Protein AF-A0A7V5RKX8-F1 (afdb_monomer)

Secondary structure (DSSP, 8-state):
---------SSSSSSSSSSSSS---------S-TT-SEEEEETTS-EEEEEEEEE-SSEEEEEESSHHHHHHH-SEEEGGGEEEEEEEETTEEEEE-HHHHHIIIIIHHHHHHTT---PPPP----------------PPP----------------------PPPP--PPP-HHHHHHHHHHTT-HHHHHHHHHHHHHTT-PPPHHHHHHHHHHHH-HHHHHHHHHHHHHHHHHHHHHHHHHHH-HHHHHHHH-----TTS-HHHHHHHHHHHTTTTSSHHHHHHHHHHH-HHHHHHHHHHHHTHHHHIIIIIIHHHHT-

Sequence (321 aa):
MKRLRPSYSVLWLFTILLAGLILTGCAAPLQQLSSAPHVLVLTDGTRIPCEITDYSQDELFFQAYQAAQGYRYGERIIITKIERIGVRDQGRFRYFPVQEFIDLYFERSEEAEGKLVELPLPTYDQQQTRQPATAATPKPNQSGAKSSGESSIGFKMNLLTPLTPPEQEQPVDFASLADLIVNSGAAGLVLYRVEQNQKAGIEPDSSQQQLITALRQSSLWQERKTGLRAAHRFALESFRTLYNDTPQRLRRAFGFRAPAEMDPFISFLIFLKNNGSLLKARQIEKAQELFGEQATRAMQDILANFDDWYYIVVLQAQKTR

Structure (mmCIF, N/CA/C/O backbone):
data_AF-A0A7V5RKX8-F1
#
_entry.id   AF-A0A7V5RKX8-F1
#
loop_
_atom_site.group_PDB
_atom_site.id
_atom_site.type_symbol
_atom_site.label_atom_id
_atom_site.label_alt_id
_atom_site.label_comp_id
_atom_site.label_asym_id
_atom_site.label_entity_id
_atom_site.label_seq_id
_atom_site.pdbx_PDB_ins_code
_atom_site.Cartn_x
_atom_site.Cartn_y
_atom_site.Cartn_z
_atom_site.occupancy
_atom_site.B_iso_or_equiv
_atom_site.auth_seq_id
_atom_site.auth_comp_id
_atom_site.auth_asym_id
_atom_site.auth_atom_id
_atom_site.pdbx_PDB_model_num
ATOM 1 N N . MET A 1 1 ? -43.479 -22.395 -76.506 1.00 36.38 1 MET A N 1
ATOM 2 C CA . MET A 1 1 ? -42.148 -22.412 -75.845 1.00 36.38 1 MET A CA 1
ATOM 3 C C . MET A 1 1 ? -41.814 -20.982 -75.444 1.00 36.38 1 MET A C 1
ATOM 5 O O . MET A 1 1 ? -42.061 -20.117 -76.259 1.00 36.38 1 MET A O 1
ATOM 9 N N . LYS A 1 2 ? -41.311 -20.604 -74.271 1.00 40.31 2 LYS A N 1
ATOM 10 C CA . LYS A 1 2 ? -41.067 -21.226 -72.962 1.00 40.31 2 LYS A CA 1
ATOM 11 C C . LYS A 1 2 ? -41.214 -20.059 -71.968 1.00 40.31 2 LYS A C 1
ATOM 13 O O . LYS A 1 2 ? -40.648 -18.996 -72.194 1.00 40.31 2 LYS A O 1
ATOM 18 N N . ARG A 1 3 ? -42.003 -20.252 -70.908 1.00 49.81 3 ARG A N 1
ATOM 19 C CA . ARG A 1 3 ? -42.131 -19.309 -69.786 1.00 49.81 3 ARG A CA 1
ATOM 20 C C . ARG A 1 3 ? -40.822 -19.317 -68.993 1.00 49.81 3 ARG A C 1
ATOM 22 O O . ARG A 1 3 ? -40.362 -20.402 -68.644 1.00 49.81 3 ARG A O 1
ATOM 29 N N . LEU A 1 4 ? -40.277 -18.150 -68.660 1.00 46.03 4 LEU A N 1
ATOM 30 C CA . LEU A 1 4 ? -39.241 -18.015 -67.634 1.00 46.03 4 LEU A CA 1
ATOM 31 C C . LEU A 1 4 ? -39.768 -17.111 -66.517 1.00 46.03 4 LEU A C 1
ATOM 33 O O . LEU A 1 4 ? -40.289 -16.026 -66.754 1.00 46.03 4 LEU A O 1
ATOM 37 N N . ARG A 1 5 ? -39.730 -17.686 -65.315 1.00 44.38 5 ARG A N 1
ATOM 38 C CA . ARG A 1 5 ? -40.224 -17.179 -64.032 1.00 44.38 5 ARG A CA 1
ATOM 39 C C . ARG A 1 5 ? -39.247 -16.149 -63.440 1.00 44.38 5 ARG A C 1
ATOM 41 O O . ARG A 1 5 ? -38.073 -16.178 -63.803 1.00 44.38 5 ARG A O 1
ATOM 48 N N . PRO A 1 6 ? -39.697 -15.297 -62.501 1.00 42.75 6 PRO A N 1
ATOM 49 C CA . PRO A 1 6 ? -38.828 -14.359 -61.802 1.00 42.75 6 PRO A CA 1
ATOM 50 C C . PRO A 1 6 ? -37.961 -15.098 -60.773 1.00 42.75 6 PRO A C 1
ATOM 52 O O . PRO A 1 6 ? -38.468 -15.850 -59.937 1.00 42.75 6 PRO A O 1
ATOM 55 N N . SER A 1 7 ? -36.649 -14.888 -60.840 1.00 42.44 7 SER A N 1
ATOM 56 C CA . SER A 1 7 ? -35.690 -15.435 -59.881 1.00 42.44 7 SER A CA 1
ATOM 57 C C . SER A 1 7 ? -35.605 -14.527 -58.658 1.00 42.44 7 SER A C 1
ATOM 59 O O . SER A 1 7 ? -35.014 -13.449 -58.686 1.00 42.44 7 SER A O 1
ATOM 61 N N . TYR A 1 8 ? -36.211 -14.990 -57.570 1.00 49.38 8 TYR A N 1
ATOM 62 C CA . TYR A 1 8 ? -36.015 -14.503 -56.211 1.00 49.38 8 TYR A CA 1
ATOM 63 C C . TYR A 1 8 ? -34.568 -14.777 -55.777 1.00 49.38 8 TYR A C 1
ATOM 65 O O . TYR A 1 8 ? -34.246 -15.886 -55.357 1.00 49.38 8 TYR A O 1
ATOM 73 N N . SER A 1 9 ? -33.661 -13.807 -55.908 1.00 49.50 9 SER A N 1
ATOM 74 C CA . SER A 1 9 ? -32.270 -13.973 -55.435 1.00 49.50 9 SER A CA 1
ATOM 75 C C . SER A 1 9 ? -31.607 -12.682 -54.945 1.00 49.50 9 SER A C 1
ATOM 77 O O . SER A 1 9 ? -30.387 -12.590 -54.928 1.00 49.50 9 SER A O 1
ATOM 79 N N . VAL A 1 10 ? -32.388 -11.685 -54.512 1.00 46.19 10 VAL A N 1
ATOM 80 C CA . VAL A 1 10 ? -31.839 -10.436 -53.931 1.00 46.19 10 VAL A CA 1
ATOM 81 C C . VAL A 1 10 ? -32.267 -10.224 -52.469 1.00 46.19 10 VAL A C 1
ATOM 83 O O . VAL A 1 10 ? -31.727 -9.369 -51.781 1.00 46.19 10 VAL A O 1
ATOM 86 N N . LEU A 1 11 ? -33.152 -11.070 -51.924 1.00 42.69 11 LEU A N 1
ATOM 87 C CA . LEU A 1 11 ? -33.669 -10.925 -50.554 1.00 42.69 11 LEU A CA 1
ATOM 88 C C . LEU A 1 11 ? -32.971 -11.797 -49.487 1.00 42.69 11 LEU A C 1
ATOM 90 O O . LEU A 1 11 ? -33.472 -11.903 -48.375 1.00 42.69 11 LEU A O 1
ATOM 94 N N . TRP A 1 12 ? -31.829 -12.418 -49.807 1.00 38.03 12 TRP A N 1
ATOM 95 C CA . TRP A 1 12 ? -31.047 -13.244 -48.864 1.00 38.03 12 TRP A CA 1
ATOM 96 C C . TRP A 1 12 ? -29.708 -12.622 -48.435 1.00 38.03 12 TRP A C 1
ATOM 98 O O . TRP A 1 12 ? -29.058 -13.130 -47.527 1.00 38.03 12 TRP A O 1
ATOM 108 N N . LEU A 1 13 ? -29.305 -11.499 -49.037 1.00 37.22 13 LEU A N 1
ATOM 109 C CA . LEU A 1 13 ? -28.047 -10.815 -48.703 1.00 37.22 13 LEU A CA 1
ATOM 110 C C . LEU A 1 13 ? -28.194 -9.726 -47.628 1.00 37.22 13 LEU A C 1
ATOM 112 O O . LEU A 1 13 ? -27.189 -9.248 -47.114 1.00 37.22 13 LEU A O 1
ATOM 116 N N . PHE A 1 14 ? -29.421 -9.383 -47.221 1.00 38.84 14 PHE A N 1
ATOM 117 C CA . PHE A 1 14 ? -29.671 -8.402 -46.155 1.00 38.84 14 PHE A CA 1
ATOM 118 C C . PHE A 1 14 ? -29.867 -9.016 -44.758 1.00 38.84 14 PHE A C 1
ATOM 120 O O . PHE A 1 14 ? -29.828 -8.296 -43.765 1.00 38.84 14 PHE A O 1
ATOM 127 N N . THR A 1 15 ? -29.997 -10.340 -44.648 1.00 40.44 15 THR A N 1
ATOM 128 C CA . THR A 1 15 ? -30.177 -11.043 -43.362 1.00 40.44 15 THR A CA 1
ATOM 129 C C . THR A 1 15 ? -28.862 -11.477 -42.706 1.00 40.44 15 THR A C 1
ATOM 131 O O . THR A 1 15 ? -28.861 -11.856 -41.540 1.00 40.44 15 THR A O 1
ATOM 134 N N . ILE A 1 16 ? -27.728 -11.383 -43.410 1.00 42.94 16 ILE A N 1
ATOM 135 C CA . ILE A 1 16 ? -26.405 -11.773 -42.881 1.00 42.94 16 ILE A CA 1
ATOM 136 C C . ILE A 1 16 ? -25.640 -10.570 -42.289 1.00 42.94 16 ILE A C 1
ATOM 138 O O . ILE A 1 16 ? -24.692 -10.748 -41.532 1.00 42.94 16 ILE A O 1
ATOM 142 N N . LEU A 1 17 ? -26.105 -9.336 -42.518 1.00 36.03 17 LEU A N 1
ATOM 143 C CA . LEU A 1 17 ? -25.475 -8.115 -41.990 1.00 36.03 17 LEU A CA 1
ATOM 144 C C . LEU A 1 17 ? -26.084 -7.601 -40.669 1.00 36.03 17 LEU A C 1
ATOM 146 O O . LEU A 1 17 ? -25.595 -6.620 -40.120 1.00 36.03 17 LEU A O 1
ATOM 150 N N . LEU A 1 18 ? -27.091 -8.292 -40.114 1.00 38.09 18 LEU A N 1
ATOM 151 C CA . LEU A 1 18 ? -27.720 -7.955 -38.823 1.00 38.09 18 LEU A CA 1
ATOM 152 C C . LEU A 1 18 ? -27.546 -9.034 -37.730 1.00 38.09 18 LEU A C 1
ATOM 154 O O . LEU A 1 18 ? -28.106 -8.906 -36.647 1.00 38.09 18 LEU A O 1
ATOM 158 N N . ALA A 1 19 ? -26.748 -10.077 -37.991 1.00 36.75 19 ALA A N 1
ATOM 159 C CA . ALA A 1 19 ? -26.407 -11.137 -37.028 1.00 36.75 19 ALA A CA 1
ATOM 160 C C . ALA A 1 19 ? -24.914 -11.139 -36.626 1.00 36.75 19 ALA A C 1
ATOM 162 O O . ALA A 1 19 ? -24.432 -12.085 -36.012 1.00 36.75 19 ALA A O 1
ATOM 163 N N . GLY A 1 20 ? -24.178 -10.075 -36.965 1.00 34.03 20 GLY A N 1
ATOM 164 C CA . GLY A 1 20 ? -22.771 -9.870 -36.592 1.00 34.03 20 GLY A CA 1
ATOM 165 C C . GLY A 1 20 ? -22.566 -8.832 -35.485 1.00 34.03 20 GLY A C 1
ATOM 166 O O . GLY A 1 20 ? -21.467 -8.305 -35.349 1.00 34.03 20 GLY A O 1
ATOM 167 N N . LEU A 1 21 ? -23.625 -8.490 -34.740 1.00 40.34 21 LEU A N 1
ATOM 168 C CA . LEU A 1 21 ? -23.632 -7.372 -33.790 1.00 40.34 21 LEU A CA 1
ATOM 169 C C . LEU A 1 21 ? -24.328 -7.712 -32.462 1.00 40.34 21 LEU A C 1
ATOM 171 O O . LEU A 1 21 ? -25.022 -6.880 -31.908 1.00 40.34 21 LEU A O 1
ATOM 175 N N . ILE A 1 22 ? -24.147 -8.928 -31.940 1.00 41.44 22 ILE A N 1
ATOM 176 C CA . ILE A 1 22 ? -24.264 -9.247 -30.505 1.00 41.44 22 ILE A CA 1
ATOM 177 C C . ILE A 1 22 ? -23.277 -10.393 -30.249 1.00 41.44 22 ILE A C 1
ATOM 179 O O . ILE A 1 22 ? -23.563 -11.511 -30.655 1.00 41.44 22 ILE A O 1
ATOM 183 N N . LEU A 1 23 ? -22.117 -10.095 -29.643 1.00 37.47 23 LEU A N 1
ATOM 184 C CA . LEU A 1 23 ? -21.211 -10.991 -28.879 1.00 37.47 23 LEU A CA 1
ATOM 185 C C . LEU A 1 23 ? -19.759 -10.464 -28.816 1.00 37.47 23 LEU A C 1
ATOM 187 O O . LEU A 1 23 ? -18.815 -11.230 -28.666 1.00 37.47 23 LEU A O 1
ATOM 191 N N . THR A 1 24 ? -19.535 -9.148 -28.806 1.00 40.75 24 THR A N 1
ATOM 192 C CA . THR A 1 24 ? -18.385 -8.598 -28.066 1.00 40.75 24 THR A CA 1
ATOM 193 C C . THR A 1 24 ? -18.780 -8.494 -26.598 1.00 40.75 24 THR A C 1
ATOM 195 O O . THR A 1 24 ? -18.976 -7.411 -26.052 1.00 40.75 24 THR A O 1
ATOM 198 N N . GLY A 1 25 ? -18.969 -9.656 -25.971 1.00 36.16 25 GLY A N 1
ATOM 199 C CA . GLY A 1 25 ? -18.921 -9.750 -24.524 1.00 36.16 25 GLY A CA 1
ATOM 200 C C . GLY A 1 25 ? -17.505 -9.390 -24.104 1.00 36.16 25 GLY A C 1
ATOM 201 O O . GLY A 1 25 ? -16.547 -10.005 -24.573 1.00 36.16 25 GLY A O 1
ATOM 202 N N . CYS A 1 26 ? -17.382 -8.368 -23.264 1.00 36.34 26 CYS A N 1
ATOM 203 C CA . CYS A 1 26 ? -16.162 -8.023 -22.556 1.00 36.34 26 CYS A CA 1
ATOM 204 C C . CYS A 1 26 ? -15.671 -9.246 -21.771 1.00 36.34 26 CYS A C 1
ATOM 206 O O . CYS A 1 26 ? -16.007 -9.437 -20.605 1.00 36.34 26 CYS A O 1
ATOM 208 N N . ALA A 1 27 ? -14.871 -10.094 -22.411 1.00 35.75 27 ALA A N 1
ATOM 209 C CA . ALA A 1 27 ? -14.021 -11.033 -21.713 1.00 35.75 27 ALA A CA 1
ATOM 210 C C . ALA A 1 27 ? -12.880 -10.208 -21.116 1.00 35.75 27 ALA A C 1
ATOM 212 O O . ALA A 1 27 ? -11.844 -9.992 -21.746 1.00 35.75 27 ALA A O 1
ATOM 213 N N . ALA A 1 28 ? -13.097 -9.705 -19.899 1.00 40.62 28 ALA A N 1
ATOM 214 C CA . ALA A 1 28 ? -11.998 -9.302 -19.037 1.00 40.62 28 ALA A CA 1
ATOM 215 C C . ALA A 1 28 ? -10.967 -10.450 -19.014 1.00 40.62 28 ALA A C 1
ATOM 217 O O . ALA A 1 28 ? -11.362 -11.623 -19.000 1.00 40.62 28 ALA A O 1
ATOM 218 N N . PRO A 1 29 ? -9.656 -10.162 -19.054 1.00 38.91 29 PRO A N 1
ATOM 219 C CA . PRO A 1 29 ? -8.642 -11.203 -19.111 1.00 38.91 29 PRO A CA 1
ATOM 220 C C . PRO A 1 29 ? -8.718 -12.065 -17.844 1.00 38.91 29 PRO A C 1
ATOM 222 O O . PRO A 1 29 ? -8.256 -11.688 -16.772 1.00 38.91 29 PRO A O 1
ATOM 225 N N . LEU A 1 30 ? -9.284 -13.262 -17.998 1.00 42.41 30 LEU A N 1
ATOM 226 C CA . LEU A 1 30 ? -9.479 -14.322 -16.999 1.00 42.41 30 LEU A CA 1
ATOM 227 C C . LEU A 1 30 ? -8.153 -14.987 -16.563 1.00 42.41 30 LEU A C 1
ATOM 229 O O . LEU A 1 30 ? -8.110 -16.172 -16.243 1.00 42.41 30 LEU A O 1
ATOM 233 N N . GLN A 1 31 ? -7.037 -14.255 -16.581 1.00 41.91 31 GLN A N 1
ATOM 234 C CA . GLN A 1 31 ? -5.691 -14.836 -16.564 1.00 41.91 31 GLN A CA 1
ATOM 235 C C . GLN A 1 31 ? -4.988 -14.870 -15.202 1.00 41.91 31 GLN A C 1
ATOM 237 O O . GLN A 1 31 ? -3.810 -15.208 -15.146 1.00 41.91 31 GLN A O 1
ATOM 242 N N . GLN A 1 32 ? -5.687 -14.624 -14.090 1.00 41.78 32 GLN A N 1
ATOM 243 C CA . GLN A 1 32 ? -5.074 -14.796 -12.763 1.00 41.78 32 GLN A CA 1
ATOM 244 C C . GLN A 1 32 ? -6.023 -15.283 -11.659 1.00 41.78 32 GLN A C 1
ATOM 246 O O . GLN A 1 32 ? -5.741 -15.130 -10.479 1.00 41.78 32 GLN A O 1
ATOM 251 N N . LEU A 1 33 ? -7.128 -15.932 -12.037 1.00 41.69 33 LEU A N 1
ATOM 252 C CA . LEU A 1 33 ? -7.935 -16.765 -11.129 1.00 41.69 33 LEU A CA 1
ATOM 253 C C . LEU A 1 33 ? -7.353 -18.187 -10.971 1.00 41.69 33 LEU A C 1
ATOM 255 O O . LEU A 1 33 ? -7.869 -19.001 -10.216 1.00 41.69 33 LEU A O 1
ATOM 259 N N . SER A 1 34 ? -6.282 -18.504 -11.707 1.00 44.91 34 SER A N 1
ATOM 260 C CA . SER A 1 34 ? -5.817 -19.872 -11.968 1.00 44.91 34 SER A CA 1
ATOM 261 C C . SER A 1 34 ? -5.172 -20.598 -10.777 1.00 44.91 34 SER A C 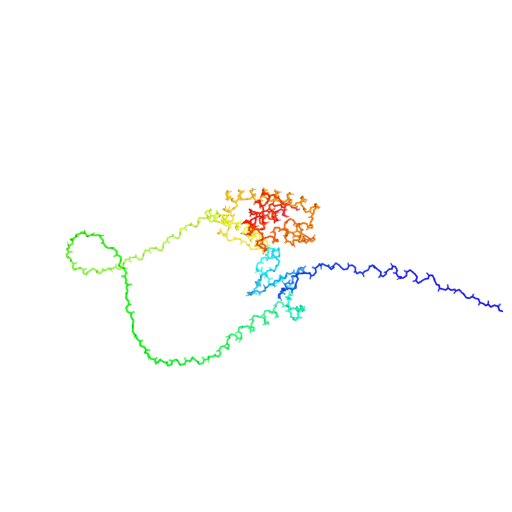1
ATOM 263 O O . SER A 1 34 ? -4.776 -21.753 -10.940 1.00 44.91 34 SER A O 1
ATOM 265 N N . SER A 1 35 ? -5.061 -19.987 -9.599 1.00 57.28 35 SER A N 1
ATOM 266 C CA . SER A 1 35 ? -4.503 -20.641 -8.404 1.00 57.28 35 SER A CA 1
ATOM 267 C C . SER A 1 35 ? -5.281 -20.385 -7.116 1.00 57.28 35 SER A C 1
ATOM 269 O O . SER A 1 35 ? -4.982 -21.043 -6.130 1.00 57.28 35 SER A O 1
ATOM 271 N N . ALA A 1 36 ? -6.264 -19.479 -7.107 1.00 59.84 36 ALA A N 1
ATOM 272 C CA . ALA A 1 36 ? -7.001 -19.180 -5.884 1.00 59.84 36 ALA A CA 1
ATOM 273 C C . ALA A 1 36 ? -7.937 -20.359 -5.533 1.00 59.84 36 ALA A C 1
ATOM 275 O O . ALA A 1 36 ? -8.718 -20.774 -6.401 1.00 59.84 36 ALA A O 1
ATOM 276 N N . PRO A 1 37 ? -7.866 -20.913 -4.307 1.00 83.56 37 PRO A N 1
ATOM 277 C CA . PRO A 1 37 ? -8.766 -21.971 -3.857 1.00 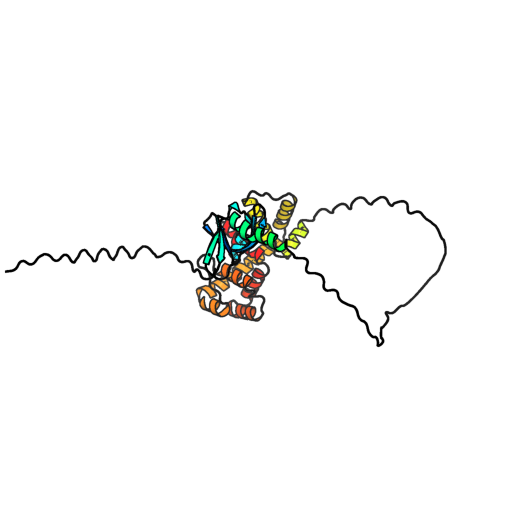83.56 37 PRO A CA 1
ATOM 278 C C . PRO A 1 37 ? -10.201 -21.453 -3.690 1.00 83.56 37 PRO A C 1
ATOM 280 O O . PRO A 1 37 ? -11.146 -22.202 -3.945 1.00 83.56 37 PRO A O 1
ATOM 283 N N . HIS A 1 38 ? -10.365 -20.162 -3.365 1.00 93.81 38 HIS A N 1
ATOM 284 C CA . HIS A 1 38 ? -11.660 -19.535 -3.114 1.00 93.81 38 HIS A CA 1
ATOM 285 C C . HIS A 1 38 ? -11.862 -18.237 -3.917 1.00 93.81 38 HIS A C 1
ATOM 287 O O . HIS A 1 38 ? -10.918 -17.555 -4.329 1.00 93.81 38 HIS A O 1
ATOM 293 N N . VAL A 1 39 ? -13.126 -17.885 -4.150 1.00 95.56 39 VAL A N 1
ATOM 294 C CA . VAL A 1 39 ? -13.564 -16.599 -4.704 1.00 95.56 39 VAL A CA 1
ATOM 295 C C . VAL A 1 39 ? -14.789 -16.131 -3.930 1.00 95.56 39 VAL A C 1
ATOM 297 O O . VAL A 1 39 ? -15.841 -16.763 -4.010 1.00 95.56 39 VAL A O 1
ATOM 300 N N . LEU A 1 40 ? -14.693 -14.995 -3.245 1.00 96.00 40 LEU A N 1
ATOM 301 C CA . LEU A 1 40 ? -15.867 -14.332 -2.676 1.00 96.00 40 LEU A CA 1
ATOM 302 C C . LEU A 1 40 ? -16.610 -13.588 -3.783 1.00 96.00 40 LEU A C 1
ATOM 304 O O . LEU A 1 40 ? -16.000 -12.819 -4.531 1.00 96.00 40 LEU A O 1
ATOM 308 N N . VAL A 1 41 ? -17.917 -13.810 -3.894 1.00 96.19 41 VAL A N 1
ATOM 309 C CA . VAL A 1 41 ? -18.807 -13.031 -4.760 1.00 96.19 41 VAL A CA 1
ATOM 310 C C . VAL A 1 41 ? -19.680 -12.170 -3.863 1.00 96.19 41 VAL A C 1
ATOM 312 O O . VAL A 1 41 ? -20.461 -12.692 -3.071 1.00 96.19 41 VAL A O 1
ATOM 315 N N . LEU A 1 42 ? -19.513 -10.856 -3.955 1.00 96.44 42 LEU A N 1
ATOM 316 C CA . LEU A 1 42 ? -20.236 -9.893 -3.133 1.00 96.44 42 LEU A CA 1
ATOM 317 C C . LEU A 1 42 ? -21.622 -9.597 -3.712 1.00 96.44 42 LEU A C 1
ATOM 319 O O . LEU A 1 42 ? -21.875 -9.833 -4.893 1.00 96.44 42 LEU A O 1
ATOM 323 N N . THR A 1 43 ? -22.507 -9.030 -2.894 1.00 93.19 43 THR A N 1
ATOM 324 C CA . THR A 1 43 ? -23.870 -8.639 -3.300 1.00 93.19 43 THR A CA 1
ATOM 325 C C . THR A 1 43 ? -23.905 -7.575 -4.399 1.00 93.19 43 THR A C 1
ATOM 327 O O . THR A 1 43 ? -24.879 -7.495 -5.141 1.00 93.19 43 THR A O 1
ATOM 330 N N . ASP A 1 44 ? -22.834 -6.792 -4.554 1.00 89.06 44 ASP A N 1
ATOM 331 C CA . ASP A 1 44 ? -22.659 -5.835 -5.654 1.00 89.06 44 ASP A CA 1
ATOM 332 C C . ASP A 1 44 ? -22.115 -6.477 -6.951 1.00 89.06 44 ASP A C 1
ATOM 334 O O . ASP A 1 44 ? -21.876 -5.785 -7.941 1.00 89.06 44 ASP A O 1
ATOM 338 N N . GLY A 1 45 ? -21.913 -7.799 -6.959 1.00 91.81 45 GLY A N 1
ATOM 339 C CA . GLY A 1 45 ? -21.358 -8.563 -8.076 1.00 91.81 45 GLY A CA 1
ATOM 340 C C . GLY A 1 45 ? -19.826 -8.593 -8.131 1.00 91.81 45 GLY A C 1
ATOM 341 O O . GLY A 1 45 ? -19.268 -9.293 -8.986 1.00 91.81 45 GLY A O 1
ATOM 342 N N . THR A 1 46 ? -19.126 -7.887 -7.234 1.00 91.56 46 THR A N 1
ATOM 343 C CA . THR A 1 46 ? -17.659 -7.909 -7.169 1.00 91.56 46 THR A CA 1
ATOM 344 C C . THR A 1 46 ? -17.155 -9.309 -6.844 1.00 91.56 46 THR A C 1
ATOM 346 O O . THR A 1 46 ? -17.701 -10.005 -5.991 1.00 91.56 46 THR A O 1
ATOM 349 N N . ARG A 1 47 ? -16.066 -9.720 -7.502 1.00 93.88 47 ARG A N 1
ATOM 350 C CA . ARG A 1 47 ? -15.411 -11.012 -7.274 1.00 93.88 47 ARG A CA 1
ATOM 351 C C . ARG A 1 47 ? -14.013 -10.818 -6.709 1.00 93.88 47 ARG A C 1
ATOM 353 O O . ARG A 1 47 ? -13.189 -10.147 -7.332 1.00 93.88 47 ARG A O 1
ATOM 360 N N . ILE A 1 48 ? -13.740 -11.440 -5.570 1.00 93.25 48 ILE A N 1
ATOM 361 C CA . ILE A 1 48 ? -12.461 -11.347 -4.865 1.00 93.25 48 ILE A CA 1
ATOM 362 C C . ILE A 1 48 ? -11.836 -12.743 -4.811 1.00 93.25 48 ILE A C 1
ATOM 364 O O . ILE A 1 48 ? -12.288 -13.572 -4.023 1.00 93.25 48 ILE A O 1
ATOM 368 N N . PRO A 1 49 ? -10.820 -13.046 -5.638 1.00 92.81 49 PRO A N 1
ATOM 369 C CA . PRO A 1 49 ? -10.037 -14.263 -5.491 1.00 92.81 49 PRO A CA 1
ATOM 370 C C . PRO A 1 49 ? -9.266 -14.210 -4.172 1.00 92.81 49 PRO A C 1
ATOM 372 O O . PRO A 1 49 ? -8.469 -13.293 -3.945 1.00 92.81 49 PRO A O 1
ATOM 375 N N . CYS A 1 50 ? -9.501 -15.182 -3.302 1.00 93.75 50 CYS A N 1
ATOM 376 C CA . CYS A 1 50 ? -8.985 -15.178 -1.940 1.00 93.75 50 CYS A CA 1
ATOM 377 C C . CYS A 1 50 ? -8.724 -16.590 -1.413 1.00 93.75 50 CYS A C 1
ATOM 379 O O . CYS A 1 50 ? -9.029 -17.602 -2.048 1.00 93.75 50 CYS A O 1
ATOM 381 N N . GLU A 1 51 ? -8.143 -16.641 -0.228 1.00 93.81 51 GLU A N 1
ATOM 382 C CA . GLU A 1 51 ? -8.113 -17.805 0.639 1.00 93.81 51 GLU A CA 1
ATOM 383 C C . GLU A 1 51 ? -8.922 -17.472 1.883 1.00 93.81 51 GLU A C 1
ATOM 385 O O . GLU A 1 51 ? -8.702 -16.425 2.482 1.00 93.81 51 GLU A O 1
ATOM 390 N N . ILE A 1 52 ? -9.912 -18.296 2.209 1.00 94.00 52 ILE A N 1
ATOM 391 C CA . ILE A 1 52 ? -10.740 -18.098 3.395 1.00 94.00 52 ILE A CA 1
ATOM 392 C C . ILE A 1 52 ? -10.033 -18.818 4.534 1.00 94.00 52 ILE A C 1
ATOM 394 O O . ILE A 1 52 ? -9.721 -19.999 4.393 1.00 94.00 52 ILE A O 1
ATOM 398 N N . THR A 1 53 ? -9.728 -18.092 5.603 1.00 91.31 53 THR A N 1
ATOM 399 C CA . THR A 1 53 ? -8.869 -18.580 6.688 1.00 91.31 53 THR A CA 1
ATOM 400 C C . THR A 1 53 ? -9.657 -18.946 7.932 1.00 91.31 53 THR A C 1
ATOM 402 O O . THR A 1 53 ? -9.256 -19.859 8.640 1.00 91.31 53 THR A O 1
ATOM 405 N N . ASP A 1 54 ? -10.744 -18.225 8.210 1.00 92.56 54 ASP A N 1
ATOM 406 C CA . ASP A 1 54 ? -11.537 -18.396 9.427 1.00 92.56 54 ASP A CA 1
ATOM 407 C C . ASP A 1 54 ? -12.938 -17.782 9.257 1.00 92.56 54 ASP A C 1
ATOM 409 O O . ASP A 1 54 ? -13.189 -17.038 8.297 1.00 92.56 54 ASP A O 1
ATOM 413 N N . TYR A 1 55 ? -13.840 -18.042 10.200 1.00 94.31 55 TYR A N 1
ATOM 414 C CA . TYR A 1 55 ? -15.147 -17.395 10.281 1.00 94.31 55 TYR A CA 1
ATOM 415 C C . TYR A 1 55 ? -15.561 -17.106 11.732 1.00 94.31 55 TYR A C 1
ATOM 417 O O . TYR A 1 55 ? -15.121 -17.734 12.686 1.00 94.31 55 TYR A O 1
ATOM 425 N N . SER A 1 56 ? -16.432 -16.117 11.889 1.00 91.12 56 SER A N 1
ATOM 426 C CA . SER A 1 56 ? -17.143 -15.791 13.125 1.00 91.12 56 SER A CA 1
ATOM 427 C C . SER A 1 56 ? -18.638 -15.667 12.811 1.00 91.12 56 SER A C 1
ATOM 429 O O . SER A 1 56 ? -19.037 -15.795 11.654 1.00 91.12 56 SER A O 1
ATOM 431 N N . GLN A 1 57 ? -19.476 -15.410 13.820 1.00 88.31 57 GLN A N 1
ATOM 432 C CA . GLN A 1 57 ? -20.940 -15.376 13.679 1.00 88.31 57 GLN A CA 1
ATOM 433 C C . GLN A 1 57 ? -21.418 -14.507 12.504 1.00 88.31 57 GLN A C 1
ATOM 435 O O . GLN A 1 57 ? -22.279 -14.941 11.745 1.00 88.31 57 GLN A O 1
ATOM 440 N N . ASP A 1 58 ? -20.817 -13.327 12.316 1.00 93.00 58 ASP A N 1
ATOM 441 C CA . ASP A 1 58 ? -21.250 -12.358 11.299 1.00 93.00 58 ASP A CA 1
ATOM 442 C C . ASP A 1 58 ? -20.161 -11.993 10.278 1.00 93.00 58 ASP A C 1
ATOM 444 O O . ASP A 1 58 ? -20.416 -11.248 9.326 1.00 93.00 58 ASP A O 1
ATOM 448 N N . GLU A 1 59 ? -18.937 -12.489 10.459 1.00 94.44 59 GLU A N 1
ATOM 449 C CA . GLU A 1 59 ? -17.768 -12.095 9.672 1.00 94.44 59 GLU A CA 1
ATOM 450 C C . GLU A 1 59 ? -17.034 -13.315 9.122 1.00 94.44 59 GLU A C 1
ATOM 452 O O . GLU A 1 59 ? -16.933 -14.354 9.767 1.00 94.44 59 GLU A O 1
ATOM 457 N N . LEU A 1 60 ? -16.470 -13.162 7.930 1.00 95.06 60 LEU A N 1
ATOM 458 C CA . LEU A 1 60 ? -15.623 -14.156 7.292 1.00 95.06 60 LEU A CA 1
ATOM 459 C C . LEU A 1 60 ? -14.235 -13.557 7.075 1.00 95.06 60 LEU A C 1
ATOM 461 O O . LEU A 1 60 ? -14.107 -12.461 6.517 1.00 95.06 60 LEU A O 1
ATOM 465 N N . PHE A 1 61 ? -13.205 -14.269 7.524 1.00 92.94 61 PHE A N 1
ATOM 466 C CA . PHE A 1 61 ? -11.811 -13.852 7.426 1.00 92.94 61 PHE A CA 1
ATOM 467 C C . PHE A 1 61 ? -11.183 -14.442 6.172 1.00 92.94 61 PHE A C 1
ATOM 469 O O . PHE A 1 61 ? -11.335 -15.628 5.869 1.00 92.94 61 PHE A O 1
ATOM 476 N N . PHE A 1 62 ? -10.492 -13.606 5.406 1.00 94.75 62 PHE A N 1
ATOM 477 C CA . PHE A 1 62 ? -9.902 -14.023 4.145 1.00 94.75 62 PHE A CA 1
ATOM 478 C C . PHE A 1 62 ? -8.641 -13.233 3.811 1.00 94.75 62 PHE A C 1
ATOM 480 O O . PHE A 1 62 ? -8.487 -12.064 4.159 1.00 94.75 62 PHE A O 1
ATOM 487 N N . GLN A 1 63 ? -7.772 -13.854 3.024 1.00 90.19 63 GLN A N 1
ATOM 488 C CA . GLN A 1 63 ? -6.609 -13.224 2.424 1.00 90.19 63 GLN A CA 1
ATOM 489 C C . GLN A 1 63 ? -6.815 -13.097 0.912 1.00 90.19 63 GLN A C 1
ATOM 491 O O . GLN A 1 63 ? -6.904 -14.091 0.191 1.00 90.19 63 GLN A O 1
ATOM 496 N N . ALA A 1 64 ? -6.911 -11.869 0.399 1.00 91.12 64 ALA A N 1
ATOM 497 C CA . ALA A 1 64 ? -7.044 -11.641 -1.039 1.00 91.12 64 ALA A CA 1
ATOM 498 C C . ALA A 1 64 ? -5.732 -11.950 -1.781 1.00 91.12 64 ALA A C 1
ATOM 500 O O . ALA A 1 64 ? -4.667 -11.463 -1.406 1.00 91.12 64 ALA A O 1
ATOM 501 N N . TYR A 1 65 ? -5.816 -12.660 -2.910 1.00 85.38 65 TYR A N 1
ATOM 502 C CA . TYR A 1 65 ? -4.652 -12.904 -3.778 1.00 85.38 65 TYR A CA 1
ATOM 503 C C . TYR A 1 65 ? -4.198 -11.630 -4.502 1.00 85.38 65 TYR A C 1
ATOM 505 O O . TYR A 1 65 ? -3.035 -11.488 -4.881 1.00 85.38 65 TYR A O 1
ATOM 513 N N . GLN A 1 66 ? -5.121 -10.691 -4.717 1.00 80.75 66 GLN A N 1
ATOM 514 C CA . GLN A 1 66 ? -4.818 -9.385 -5.284 1.00 80.75 66 GLN A CA 1
ATOM 515 C C . GLN A 1 66 ? -4.727 -8.353 -4.164 1.00 80.75 66 GLN A C 1
ATOM 517 O O . GLN A 1 66 ? -5.737 -8.010 -3.553 1.00 80.75 66 GLN A O 1
ATOM 522 N N . ALA A 1 67 ? -3.535 -7.789 -3.947 1.00 69.69 67 ALA A N 1
ATOM 523 C CA . ALA A 1 67 ? -3.331 -6.798 -2.890 1.00 69.69 67 ALA A CA 1
ATOM 524 C C . ALA A 1 67 ? -4.289 -5.607 -2.998 1.00 69.69 67 ALA A C 1
ATOM 526 O O . ALA A 1 67 ? -4.804 -5.164 -1.985 1.00 69.69 67 ALA A O 1
ATOM 527 N N . ALA A 1 68 ? -4.604 -5.123 -4.206 1.00 70.94 68 ALA A N 1
ATOM 528 C CA . ALA A 1 68 ? -5.573 -4.037 -4.374 1.00 70.94 68 ALA A CA 1
ATOM 529 C C . ALA A 1 68 ? -6.949 -4.364 -3.766 1.00 70.94 68 ALA A C 1
ATOM 531 O O . ALA A 1 68 ? -7.591 -3.493 -3.183 1.00 70.94 68 ALA A O 1
ATOM 532 N N . GLN A 1 69 ? -7.389 -5.619 -3.879 1.00 78.38 69 GLN A N 1
ATOM 533 C CA . GLN A 1 69 ? -8.632 -6.078 -3.268 1.00 78.38 69 GLN A CA 1
ATOM 534 C C . GLN A 1 69 ? -8.465 -6.285 -1.760 1.00 78.38 69 GLN A C 1
ATOM 536 O O . GLN A 1 69 ? -9.326 -5.838 -1.011 1.00 78.38 69 GLN A O 1
ATOM 541 N N . GLY A 1 70 ? -7.343 -6.851 -1.304 1.00 76.69 70 GLY A N 1
ATOM 542 C CA . GLY A 1 70 ? -7.032 -6.964 0.129 1.00 76.69 70 GLY A CA 1
ATOM 543 C C . GLY A 1 70 ? -6.987 -5.605 0.836 1.00 76.69 70 GLY A C 1
ATOM 544 O O . GLY A 1 70 ? -7.526 -5.451 1.922 1.00 76.69 70 GLY A O 1
ATOM 545 N N . TYR A 1 71 ? -6.455 -4.570 0.183 1.00 66.56 71 TYR A N 1
ATOM 546 C CA . TYR A 1 71 ? -6.487 -3.199 0.697 1.00 66.56 71 TYR A CA 1
ATOM 547 C C . TYR A 1 71 ? -7.891 -2.604 0.723 1.00 66.56 71 TYR A C 1
ATOM 549 O O . TYR A 1 71 ? -8.242 -1.913 1.674 1.00 66.56 71 TYR A O 1
ATOM 557 N N . ARG A 1 72 ? -8.686 -2.838 -0.325 1.00 77.00 72 ARG A N 1
ATOM 558 C CA . ARG A 1 72 ? -10.027 -2.256 -0.456 1.00 77.00 72 ARG A CA 1
ATOM 559 C C . ARG A 1 72 ? -11.048 -2.889 0.487 1.00 77.00 72 ARG A C 1
ATOM 561 O O . ARG A 1 72 ? -11.941 -2.186 0.951 1.00 77.00 72 ARG A O 1
ATOM 568 N N . TYR A 1 73 ? -10.953 -4.197 0.700 1.00 81.88 73 TYR A N 1
ATOM 569 C CA . TYR A 1 73 ? -11.938 -4.972 1.454 1.00 81.88 73 TYR A CA 1
ATOM 570 C C . TYR A 1 73 ? -11.417 -5.435 2.821 1.00 81.88 73 TYR A C 1
ATOM 572 O O . TYR A 1 73 ? -12.216 -5.859 3.647 1.00 81.88 73 TYR A O 1
ATOM 580 N N . GLY A 1 74 ? -10.117 -5.292 3.094 1.00 84.94 74 GLY A N 1
ATOM 581 C CA . GLY A 1 74 ? -9.486 -5.760 4.324 1.00 84.94 74 GLY A CA 1
ATOM 582 C C . GLY A 1 74 ? -9.260 -7.274 4.339 1.00 84.94 74 GLY A C 1
ATOM 583 O O . GLY A 1 74 ? -9.287 -7.934 3.302 1.00 84.94 74 GLY A O 1
ATOM 584 N N . GLU A 1 75 ? -9.034 -7.801 5.543 1.00 86.62 75 GLU A N 1
ATOM 585 C CA . GLU A 1 75 ? -8.838 -9.235 5.830 1.00 86.62 75 GLU A CA 1
ATOM 586 C C . GLU A 1 75 ? -10.112 -9.902 6.377 1.00 86.62 75 GLU A C 1
ATOM 588 O O . GLU A 1 75 ? -10.109 -11.072 6.747 1.00 86.62 75 GLU A O 1
ATOM 593 N N . ARG A 1 76 ? -11.210 -9.145 6.469 1.00 92.88 76 ARG A N 1
ATOM 594 C CA . ARG A 1 76 ? -12.498 -9.604 6.989 1.00 92.88 76 ARG A CA 1
ATOM 595 C C . ARG A 1 76 ? -13.647 -8.931 6.264 1.00 92.88 76 ARG A C 1
ATOM 597 O O . ARG A 1 76 ? -13.543 -7.767 5.875 1.00 92.88 76 ARG A O 1
ATOM 604 N N . ILE A 1 77 ? -14.750 -9.645 6.102 1.00 93.75 77 ILE A N 1
ATOM 605 C CA . ILE A 1 77 ? -15.953 -9.122 5.461 1.00 93.75 77 ILE A CA 1
ATOM 606 C C . ILE A 1 77 ? -17.207 -9.645 6.153 1.00 93.75 77 ILE A C 1
ATOM 608 O O . ILE A 1 77 ? -17.271 -10.798 6.561 1.00 93.75 77 ILE A O 1
ATOM 612 N N . ILE A 1 78 ? -18.214 -8.783 6.269 1.00 92.75 78 ILE A N 1
ATOM 613 C CA . ILE A 1 78 ? -19.504 -9.138 6.865 1.00 92.75 78 ILE A CA 1
ATOM 614 C C . ILE A 1 78 ? -20.225 -10.123 5.937 1.00 92.75 78 ILE A C 1
ATOM 616 O O . ILE A 1 78 ? -20.378 -9.837 4.745 1.00 92.75 78 ILE A O 1
ATOM 620 N N . ILE A 1 79 ? -20.713 -11.238 6.486 1.00 94.75 79 ILE A N 1
ATOM 621 C CA . ILE A 1 79 ? -21.361 -12.336 5.750 1.00 94.75 79 ILE A CA 1
ATOM 622 C C . ILE A 1 79 ? -22.533 -11.837 4.894 1.00 94.75 79 ILE A C 1
ATOM 624 O O . ILE A 1 79 ? -22.672 -12.239 3.743 1.00 94.75 79 ILE A O 1
ATOM 628 N N . THR A 1 80 ? -23.319 -10.879 5.391 1.00 93.12 80 THR A N 1
ATOM 629 C CA . THR A 1 80 ? -24.466 -10.298 4.664 1.00 93.12 80 THR A CA 1
ATOM 630 C C . THR A 1 80 ? -24.088 -9.548 3.381 1.00 93.12 80 THR A C 1
ATOM 632 O O . THR A 1 80 ? -24.947 -9.295 2.537 1.00 93.12 80 THR A O 1
ATOM 635 N N . LYS A 1 81 ? -22.808 -9.193 3.203 1.00 94.06 81 LYS A N 1
ATOM 636 C CA . LYS A 1 81 ? -22.286 -8.579 1.970 1.00 94.06 81 LYS A CA 1
ATOM 637 C C . LYS A 1 81 ? -21.822 -9.610 0.941 1.00 94.06 81 LYS A C 1
ATOM 639 O O . LYS A 1 81 ? -21.439 -9.222 -0.163 1.00 94.06 81 LYS A O 1
ATOM 644 N N . ILE A 1 82 ? -21.841 -10.895 1.281 1.00 96.50 82 ILE A N 1
ATOM 645 C CA . ILE A 1 82 ? -21.397 -11.990 0.426 1.00 96.50 82 ILE A CA 1
ATOM 646 C C . ILE A 1 82 ? -22.639 -12.670 -0.159 1.00 96.50 82 ILE A C 1
ATOM 648 O O . ILE A 1 82 ? -23.482 -13.186 0.566 1.00 96.50 82 ILE A O 1
ATOM 652 N N . GLU A 1 83 ? -22.758 -12.674 -1.486 1.00 96.06 83 GLU A N 1
ATOM 653 C CA . GLU A 1 83 ? -23.830 -13.386 -2.192 1.00 96.06 83 GLU A CA 1
ATOM 654 C C . GLU A 1 83 ? -23.575 -14.901 -2.160 1.00 96.06 83 GLU A C 1
ATOM 656 O O . GLU A 1 83 ? -24.477 -15.695 -1.902 1.00 96.06 83 GLU A O 1
ATOM 661 N N . ARG A 1 84 ? -22.335 -15.308 -2.458 1.00 97.25 84 ARG A N 1
ATOM 662 C CA . ARG A 1 84 ? -21.918 -16.714 -2.559 1.00 97.25 84 ARG A CA 1
ATOM 663 C C . ARG A 1 84 ? -20.403 -16.851 -2.523 1.00 97.25 84 ARG A C 1
ATOM 665 O O . ARG A 1 84 ? -19.667 -15.927 -2.879 1.00 97.25 84 ARG A O 1
ATOM 672 N N . ILE A 1 85 ? -19.946 -18.044 -2.175 1.00 96.94 85 ILE A N 1
ATOM 673 C CA . ILE A 1 85 ? -18.534 -18.410 -2.115 1.00 96.94 85 ILE A CA 1
ATOM 674 C C . ILE A 1 85 ? -18.260 -19.441 -3.202 1.00 96.94 85 ILE A C 1
ATOM 676 O O . ILE A 1 85 ? -18.880 -20.500 -3.255 1.00 96.94 85 ILE A O 1
ATOM 680 N N . GLY A 1 86 ? -17.353 -19.111 -4.115 1.00 95.88 86 GLY A N 1
ATOM 681 C CA . GLY A 1 86 ? -16.855 -20.034 -5.124 1.00 95.88 86 GLY A CA 1
ATOM 682 C C . GLY A 1 86 ? -15.676 -20.826 -4.579 1.00 95.88 86 GLY A C 1
ATOM 683 O O . GLY A 1 86 ? -14.655 -20.226 -4.261 1.00 95.88 86 GLY A O 1
ATOM 684 N N . VAL A 1 87 ? -15.773 -22.151 -4.542 1.00 94.19 87 VAL A N 1
ATOM 685 C CA . VAL A 1 87 ? -14.660 -23.047 -4.204 1.00 94.19 87 VAL A CA 1
ATOM 686 C C . VAL A 1 87 ? -14.185 -23.758 -5.454 1.00 94.19 87 VAL A C 1
ATOM 688 O O . VAL A 1 87 ? -14.989 -24.232 -6.265 1.00 94.19 87 VAL A O 1
ATOM 691 N N . ARG A 1 88 ? -12.870 -23.817 -5.637 1.00 89.19 88 ARG A N 1
ATOM 692 C CA . ARG A 1 88 ? -12.276 -24.494 -6.780 1.00 89.19 88 ARG A CA 1
ATOM 693 C C . ARG A 1 88 ? -12.156 -25.993 -6.516 1.00 89.19 88 ARG A C 1
ATOM 695 O O . ARG A 1 88 ? -11.363 -26.421 -5.690 1.00 89.19 88 ARG A O 1
ATOM 702 N N . ASP A 1 89 ? -12.880 -26.781 -7.297 1.00 87.12 89 ASP A N 1
ATOM 703 C CA . ASP A 1 89 ? -12.867 -28.241 -7.268 1.00 87.12 89 ASP A CA 1
ATOM 704 C C . ASP A 1 89 ? -12.591 -28.779 -8.682 1.00 87.12 89 ASP A C 1
ATOM 706 O O . ASP A 1 89 ? -13.271 -28.419 -9.647 1.00 87.12 89 ASP A O 1
ATOM 710 N N . GLN A 1 90 ? -11.537 -29.589 -8.830 1.00 86.12 90 GLN A N 1
ATOM 711 C CA . GLN A 1 90 ? -11.111 -30.185 -10.110 1.00 86.12 90 GLN A CA 1
ATOM 712 C C . GLN A 1 90 ? -11.015 -29.176 -11.276 1.00 86.12 90 GLN A C 1
ATOM 714 O O . GLN A 1 90 ? -11.378 -29.450 -12.421 1.00 86.12 90 GLN A O 1
ATOM 719 N N . GLY A 1 91 ? -10.528 -27.966 -10.984 1.00 82.75 91 GLY A N 1
ATOM 720 C CA . GLY A 1 91 ? -10.341 -26.907 -11.979 1.00 82.75 91 GLY A CA 1
ATOM 721 C C . GLY A 1 91 ? -11.605 -26.119 -12.341 1.00 82.75 91 GLY A C 1
ATOM 722 O O . GLY A 1 91 ? -11.507 -25.196 -13.151 1.00 82.75 91 GLY A O 1
ATOM 723 N N . ARG A 1 92 ? -12.759 -26.413 -11.730 1.00 85.50 92 ARG A N 1
ATOM 724 C CA . ARG A 1 92 ? -14.008 -25.650 -11.879 1.00 85.50 92 ARG A CA 1
ATOM 725 C C . ARG A 1 92 ? -14.396 -24.992 -10.558 1.00 85.50 92 ARG A C 1
ATOM 727 O O . ARG A 1 92 ? -14.108 -25.523 -9.496 1.00 85.50 92 ARG A O 1
ATOM 734 N N . PHE A 1 93 ? -15.058 -23.841 -10.623 1.00 88.62 93 PHE A N 1
ATOM 735 C CA . PHE A 1 93 ? -15.649 -23.231 -9.434 1.00 88.62 93 PHE A CA 1
ATOM 736 C C . PHE A 1 93 ? -17.049 -23.793 -9.209 1.00 88.62 93 PHE A C 1
ATOM 738 O O . PHE A 1 93 ? -17.895 -23.726 -10.105 1.00 88.62 93 PHE A O 1
ATOM 745 N N . ARG A 1 94 ? -17.287 -24.330 -8.013 1.00 93.50 94 ARG A N 1
ATOM 746 C CA . ARG A 1 94 ? -18.629 -24.587 -7.487 1.00 93.50 94 ARG A CA 1
ATOM 747 C C . ARG A 1 94 ? -18.978 -23.456 -6.537 1.00 93.50 94 ARG A C 1
ATOM 749 O O . ARG A 1 94 ? -18.133 -23.050 -5.748 1.00 93.50 94 ARG A O 1
ATOM 756 N N . TYR A 1 95 ? -20.184 -22.921 -6.656 1.00 94.94 95 TYR A N 1
ATOM 757 C CA . TYR A 1 95 ? -20.628 -21.799 -5.841 1.00 94.94 95 TYR A CA 1
ATOM 758 C C . TYR A 1 95 ? -21.612 -22.280 -4.792 1.00 94.94 95 TYR A C 1
ATOM 760 O O . TYR A 1 95 ? -22.566 -22.975 -5.133 1.00 94.94 95 TYR A O 1
ATOM 768 N N . PHE A 1 96 ? -21.383 -21.854 -3.561 1.00 95.31 96 PHE A N 1
ATOM 769 C CA . PHE A 1 96 ? -22.182 -22.201 -2.400 1.00 95.31 96 PHE A CA 1
ATOM 770 C C . PHE A 1 96 ? -22.742 -20.922 -1.767 1.00 95.31 96 PHE A C 1
ATOM 772 O O . PHE A 1 96 ? -22.052 -19.893 -1.762 1.00 95.31 96 PHE A O 1
ATOM 779 N N . PRO A 1 97 ? -23.967 -20.952 -1.224 1.00 96.25 97 PRO A N 1
ATOM 780 C CA . PRO A 1 97 ? -24.383 -20.006 -0.198 1.00 96.25 97 PRO A CA 1
ATOM 781 C C . PRO A 1 97 ? -23.357 -19.969 0.942 1.00 96.25 97 PRO A C 1
ATOM 783 O O . PRO A 1 97 ? -22.695 -20.968 1.219 1.00 96.25 97 PRO A O 1
ATOM 786 N N . VAL A 1 98 ? -23.235 -18.823 1.614 1.00 94.56 98 VAL A N 1
ATOM 787 C CA . VAL A 1 98 ? -22.213 -18.639 2.660 1.00 94.56 98 VAL A CA 1
ATOM 788 C C . VAL A 1 98 ? -22.356 -19.672 3.779 1.00 94.56 98 VAL A C 1
ATOM 790 O O . VAL A 1 98 ? -21.361 -20.275 4.159 1.00 94.56 98 VAL A O 1
ATOM 793 N N . GLN A 1 99 ? -23.586 -19.933 4.237 1.00 93.06 99 GLN A N 1
ATOM 794 C CA . GLN A 1 99 ? -23.836 -20.910 5.299 1.00 93.06 99 GLN A CA 1
ATOM 795 C C . GLN A 1 99 ? -23.441 -22.330 4.881 1.00 93.06 99 GLN A C 1
ATOM 797 O O . GLN A 1 99 ? -22.704 -22.992 5.592 1.00 93.06 99 GLN A O 1
ATOM 802 N N . GLU A 1 100 ? -23.834 -22.761 3.678 1.00 93.94 100 GLU A N 1
ATOM 803 C CA . GLU A 1 100 ? -23.484 -24.095 3.173 1.00 93.94 100 GLU A CA 1
ATOM 804 C C . GLU A 1 100 ? -21.962 -24.280 3.063 1.00 93.94 100 GLU A C 1
ATOM 806 O O . GLU A 1 100 ? -21.442 -25.358 3.337 1.00 93.94 100 GLU A O 1
ATOM 811 N N . PHE A 1 101 ? -21.227 -23.228 2.689 1.00 93.75 101 PHE A N 1
ATOM 812 C CA . PHE A 1 101 ? -19.767 -23.267 2.696 1.00 93.75 101 PHE A CA 1
ATOM 813 C C . PHE A 1 101 ? -19.203 -23.438 4.114 1.00 93.75 101 PHE A C 1
ATOM 815 O O . PHE A 1 101 ? -18.304 -24.254 4.301 1.00 93.75 101 PHE A O 1
ATOM 822 N N . ILE A 1 102 ? -19.728 -22.704 5.099 1.00 92.12 102 ILE A N 1
ATOM 823 C CA . ILE A 1 102 ? -19.286 -22.796 6.498 1.00 92.12 102 ILE A CA 1
ATOM 824 C C . ILE A 1 102 ? -19.494 -24.218 7.035 1.00 92.12 102 ILE A C 1
ATOM 826 O O . ILE A 1 102 ? -18.532 -24.847 7.481 1.00 92.12 102 ILE A O 1
ATOM 830 N N . ASP A 1 103 ? -20.704 -24.758 6.879 1.00 90.56 103 ASP A N 1
ATOM 831 C CA . ASP A 1 103 ? -21.073 -26.096 7.356 1.00 90.56 103 ASP A CA 1
ATOM 832 C C . ASP A 1 103 ? -20.185 -27.187 6.715 1.00 90.56 103 ASP A C 1
ATOM 834 O O . ASP A 1 103 ? -19.739 -28.139 7.360 1.00 90.56 103 ASP A O 1
ATOM 838 N N . LEU A 1 104 ? -19.887 -27.057 5.416 1.00 87.81 104 LEU A N 1
ATOM 839 C CA . LEU A 1 104 ? -19.104 -28.053 4.680 1.00 87.81 104 LEU A CA 1
ATOM 840 C C . LEU A 1 104 ? -17.606 -28.021 4.994 1.00 87.81 104 LEU A C 1
ATOM 842 O O . LEU A 1 104 ? -16.973 -29.081 4.959 1.00 87.81 104 LEU A O 1
ATOM 846 N N . TYR A 1 105 ? -17.035 -26.834 5.213 1.00 83.12 105 TYR A N 1
ATOM 847 C CA . TYR A 1 105 ? -15.582 -26.641 5.250 1.00 83.12 105 TYR A CA 1
ATOM 848 C C . TYR A 1 105 ? -15.015 -26.399 6.648 1.00 83.12 105 TYR A C 1
ATOM 850 O O . TYR A 1 105 ? -13.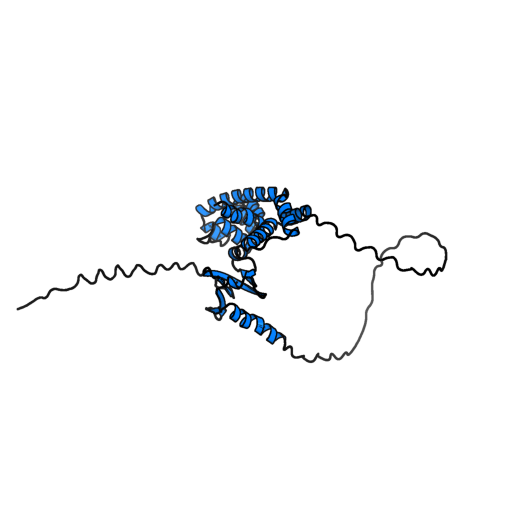855 -26.741 6.866 1.00 83.12 105 TYR A O 1
ATOM 858 N N . PHE A 1 106 ? -15.801 -25.872 7.587 1.00 82.44 106 PHE A N 1
ATOM 859 C CA . PHE A 1 106 ? -15.334 -25.622 8.950 1.00 82.44 106 PHE A CA 1
ATOM 860 C C . PHE A 1 106 ? -15.870 -26.654 9.944 1.00 82.44 106 PHE A C 1
ATOM 862 O O . PHE A 1 106 ? -15.080 -27.297 10.632 1.00 82.44 106 PHE A O 1
ATOM 869 N N . GLU A 1 107 ? -17.178 -26.918 9.954 1.00 73.25 107 GLU A N 1
ATOM 870 C CA . GLU A 1 107 ? -17.777 -27.814 10.961 1.00 73.25 107 GLU A CA 1
ATOM 871 C C . GLU A 1 107 ? -17.352 -29.284 10.776 1.00 73.25 107 GLU A C 1
ATOM 873 O O . GLU A 1 107 ? -17.126 -30.016 11.740 1.00 73.25 107 GLU A O 1
ATOM 878 N N . ARG A 1 108 ? -17.115 -29.718 9.531 1.00 59.22 108 ARG A N 1
ATOM 879 C CA . ARG A 1 108 ? -16.565 -31.058 9.247 1.00 59.22 108 ARG A CA 1
ATOM 880 C C . ARG A 1 108 ? -15.115 -31.258 9.689 1.00 59.22 108 ARG A C 1
ATOM 882 O O . ARG A 1 108 ? -14.694 -32.406 9.839 1.00 59.22 108 ARG A O 1
ATOM 889 N N . SER A 1 109 ? -14.347 -30.181 9.852 1.00 53.75 109 SER A N 1
ATOM 890 C CA . SER A 1 109 ? -12.954 -30.263 10.304 1.00 53.75 109 SER A CA 1
ATOM 891 C C . SER A 1 109 ? -12.882 -30.559 11.804 1.00 53.75 109 SER A C 1
ATOM 893 O O . SER A 1 109 ? -12.059 -31.370 12.227 1.00 53.75 109 SER A O 1
ATOM 895 N N . GLU A 1 110 ? -13.794 -29.991 12.597 1.00 55.72 110 GLU A N 1
ATOM 896 C CA . GLU A 1 110 ? -13.853 -30.229 14.045 1.00 55.72 110 GLU A CA 1
ATOM 897 C C . GLU A 1 110 ? -14.299 -31.664 14.384 1.00 55.72 110 GLU A C 1
ATOM 899 O O . GLU A 1 110 ? -13.743 -32.299 15.284 1.00 55.72 110 GLU A O 1
ATOM 904 N N . GLU A 1 111 ? -15.226 -32.246 13.611 1.00 54.34 111 GLU A N 1
ATOM 905 C CA . GLU A 1 111 ? -15.627 -33.654 13.784 1.00 54.34 111 GLU A CA 1
ATOM 906 C C . GLU A 1 111 ? -14.509 -34.656 13.437 1.00 54.34 111 GLU A C 1
ATOM 908 O O . GLU A 1 111 ? -14.480 -35.772 13.969 1.00 54.34 111 GLU A O 1
ATOM 913 N N . ALA A 1 112 ? -13.580 -34.279 12.551 1.00 52.41 112 ALA A N 1
ATOM 914 C CA . ALA A 1 112 ? -12.451 -35.120 12.162 1.00 52.41 112 ALA A CA 1
ATOM 915 C C . ALA A 1 112 ? -11.315 -35.093 13.201 1.00 52.41 112 ALA A C 1
ATOM 917 O O . ALA A 1 112 ? -10.702 -36.132 13.457 1.00 52.41 112 ALA A O 1
ATOM 918 N N . GLU A 1 113 ? -11.066 -33.949 13.844 1.00 49.12 113 GLU A N 1
ATOM 919 C CA . GLU A 1 113 ? -10.059 -33.825 14.910 1.00 49.12 113 GLU A CA 1
ATOM 920 C C . GLU A 1 113 ? -10.538 -34.385 16.263 1.00 49.12 113 GLU A C 1
ATOM 922 O O . GLU A 1 113 ? -9.727 -34.871 17.054 1.00 49.12 113 GLU A O 1
ATOM 927 N N . GLY A 1 114 ? -11.855 -34.452 16.501 1.00 46.75 114 GLY A N 1
ATOM 928 C CA . GLY A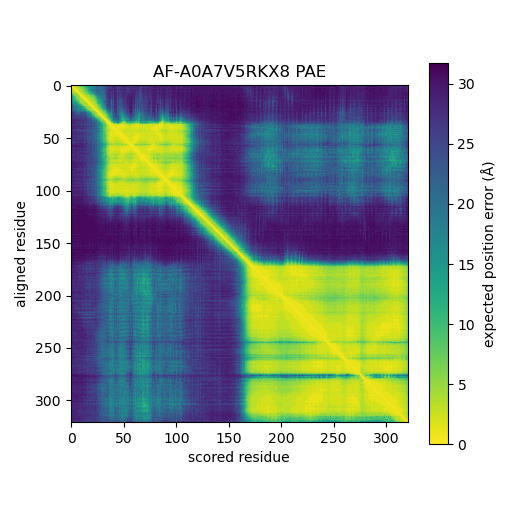 1 114 ? -12.446 -35.085 17.690 1.00 46.75 114 GLY A CA 1
ATOM 929 C C . GLY A 1 114 ? -12.323 -36.619 17.759 1.00 46.75 114 GLY A C 1
ATOM 930 O O . GLY A 1 114 ? -12.645 -37.218 18.786 1.00 46.75 114 GLY A O 1
ATOM 931 N N . LYS A 1 115 ? -11.842 -37.280 16.695 1.00 42.66 115 LYS A N 1
ATOM 932 C CA . LYS A 1 115 ? -11.551 -38.727 16.647 1.00 42.66 115 LYS A CA 1
ATOM 933 C C . LYS A 1 115 ? -10.047 -39.008 16.579 1.00 42.66 115 LYS A C 1
ATOM 935 O O . LYS A 1 115 ? -9.582 -39.807 15.765 1.00 42.66 115 LYS A O 1
ATOM 940 N N . LEU A 1 116 ? -9.271 -38.415 17.480 1.00 41.44 116 LEU A N 1
ATOM 941 C CA . LEU A 1 116 ? -7.963 -38.973 17.817 1.00 41.44 116 LEU A CA 1
ATOM 942 C C . LEU A 1 116 ? -8.172 -40.295 18.566 1.00 41.44 116 LEU A C 1
ATOM 944 O O . LEU A 1 116 ? -8.432 -40.334 19.764 1.00 41.44 116 LEU A O 1
ATOM 948 N N . VAL A 1 117 ? -8.083 -41.396 17.819 1.00 44.47 117 VAL A N 1
ATOM 949 C CA . VAL A 1 117 ? -7.841 -42.732 18.366 1.00 44.47 117 VAL A CA 1
ATOM 950 C C . VAL A 1 117 ? -6.580 -42.638 19.226 1.00 44.47 117 VAL A C 1
ATOM 952 O O . VAL A 1 117 ? -5.510 -42.335 18.698 1.00 44.47 117 VAL A O 1
ATOM 955 N N . GLU A 1 118 ? -6.700 -42.881 20.535 1.00 39.66 118 GLU A N 1
ATOM 956 C CA . GLU A 1 118 ? -5.549 -43.128 21.407 1.00 39.66 118 GLU A CA 1
ATOM 957 C C . GLU A 1 118 ? -4.750 -44.296 20.818 1.00 39.66 118 GLU A C 1
ATOM 959 O O . GLU A 1 118 ? -5.093 -45.469 20.974 1.00 39.66 118 GLU A O 1
ATOM 964 N N . LEU A 1 119 ? -3.689 -43.978 20.078 1.00 43.72 119 LEU A N 1
ATOM 965 C CA . LEU A 1 119 ? -2.685 -44.962 19.719 1.00 43.72 119 LEU A CA 1
ATOM 966 C C . LEU A 1 119 ? -1.942 -45.332 21.010 1.00 43.72 119 LEU A C 1
ATOM 968 O O . LEU A 1 119 ? -1.467 -44.430 21.707 1.00 43.72 119 LEU A O 1
ATOM 972 N N . PRO A 1 120 ? -1.831 -46.627 21.353 1.00 41.22 120 PRO A N 1
ATOM 973 C CA . PRO A 1 120 ? -1.114 -47.040 22.546 1.00 41.22 120 PRO A CA 1
ATOM 974 C C . PRO A 1 120 ? 0.338 -46.564 22.454 1.00 41.22 120 PRO A C 1
ATOM 976 O O . PRO A 1 120 ? 1.047 -46.857 21.489 1.00 41.22 120 PRO A O 1
ATOM 979 N N . LEU A 1 121 ? 0.759 -45.807 23.468 1.00 36.00 121 LEU A N 1
ATOM 980 C CA . LEU A 1 121 ? 2.136 -45.356 23.638 1.00 36.00 121 LEU A CA 1
ATOM 981 C C . LEU A 1 121 ? 3.085 -46.564 23.550 1.00 36.00 121 LEU A C 1
ATOM 983 O O . LEU A 1 121 ? 2.894 -47.533 24.291 1.00 36.00 121 LEU A O 1
ATOM 987 N N . PRO A 1 122 ? 4.115 -46.536 22.684 1.00 37.28 122 PRO A N 1
ATOM 988 C CA . PRO A 1 122 ? 5.105 -47.599 22.648 1.00 37.28 122 PRO A CA 1
ATOM 989 C C . PRO A 1 122 ? 5.845 -47.653 23.988 1.00 37.28 122 PRO A C 1
ATOM 991 O O . PRO A 1 122 ? 6.447 -46.676 24.437 1.00 37.28 122 PRO A O 1
ATOM 994 N N . THR A 1 123 ? 5.782 -48.814 24.635 1.00 35.41 123 THR A N 1
ATOM 995 C CA . THR A 1 123 ? 6.558 -49.124 25.835 1.00 35.41 123 THR A CA 1
ATOM 996 C C . THR A 1 123 ? 8.028 -49.221 25.436 1.00 35.41 123 THR A C 1
ATOM 998 O O . THR A 1 123 ? 8.436 -50.165 24.765 1.00 35.41 123 THR A O 1
ATOM 1001 N N . TYR A 1 124 ? 8.822 -48.216 25.801 1.00 33.81 124 TYR A N 1
ATOM 1002 C CA . TYR A 1 124 ? 10.270 -48.267 25.634 1.00 33.81 124 TYR A CA 1
ATOM 1003 C C . TYR A 1 124 ? 10.894 -49.011 26.814 1.00 33.81 124 TYR A C 1
ATOM 1005 O O . TYR A 1 124 ? 10.984 -48.474 27.919 1.00 33.81 124 TYR A O 1
ATOM 1013 N N . ASP A 1 125 ? 11.352 -50.236 26.560 1.00 35.72 125 ASP A N 1
ATOM 1014 C CA . ASP A 1 125 ? 12.233 -50.962 27.469 1.00 35.72 125 ASP A CA 1
ATOM 1015 C C . ASP A 1 125 ? 13.596 -50.264 27.549 1.00 35.72 125 ASP A C 1
ATOM 1017 O O . ASP A 1 125 ? 14.330 -50.129 26.566 1.00 35.72 125 ASP A O 1
ATOM 1021 N N . GLN A 1 126 ? 13.941 -49.821 28.756 1.00 43.78 126 GLN A N 1
ATOM 1022 C CA . GLN A 1 126 ? 15.287 -49.387 29.098 1.00 43.78 126 GLN A CA 1
ATOM 1023 C C . GLN A 1 126 ? 16.178 -50.614 29.311 1.00 43.78 126 GLN A C 1
ATOM 1025 O O . GLN A 1 126 ? 16.003 -51.348 30.283 1.00 43.78 126 GLN A O 1
ATOM 1030 N N . GLN A 1 127 ? 17.213 -50.776 28.485 1.00 37.03 127 GLN A N 1
ATOM 1031 C CA . GLN A 1 127 ? 18.416 -51.494 28.901 1.00 37.03 127 GLN A CA 1
ATOM 1032 C C . GLN A 1 127 ? 19.679 -50.659 28.684 1.00 37.03 127 GLN A C 1
ATOM 1034 O O . GLN A 1 127 ? 19.964 -50.133 27.611 1.00 37.03 127 GLN A O 1
ATOM 1039 N N . GLN A 1 128 ? 20.398 -50.535 29.798 1.00 45.47 128 GLN A N 1
ATOM 1040 C CA . GLN A 1 128 ? 21.648 -49.826 30.038 1.00 45.47 128 GLN A CA 1
ATOM 1041 C C . GLN A 1 128 ? 22.853 -50.472 29.351 1.00 45.47 128 GLN A C 1
ATOM 1043 O O . GLN A 1 128 ? 22.924 -51.693 29.255 1.00 45.47 128 GLN A O 1
ATOM 1048 N N . THR A 1 129 ? 23.873 -49.652 29.066 1.00 36.38 129 THR A N 1
ATOM 1049 C CA . THR A 1 129 ? 25.291 -49.700 29.538 1.00 36.38 129 THR A CA 1
ATOM 1050 C C . THR A 1 129 ? 26.185 -49.004 28.488 1.00 36.38 129 THR A C 1
ATOM 1052 O O . THR A 1 129 ? 25.892 -49.087 27.308 1.00 36.38 129 THR A O 1
ATOM 1055 N N . ARG A 1 130 ? 27.280 -48.273 28.756 1.00 33.97 130 ARG A N 1
ATOM 1056 C CA . ARG A 1 130 ? 28.085 -47.909 29.940 1.00 33.97 130 ARG A CA 1
ATOM 1057 C C . ARG A 1 130 ? 28.962 -46.675 29.566 1.00 33.97 130 ARG A C 1
ATOM 1059 O O . ARG A 1 130 ? 29.291 -46.483 28.404 1.00 33.97 130 ARG A O 1
ATOM 1066 N N . GLN A 1 131 ? 29.321 -45.896 30.591 1.00 39.97 131 GLN A N 1
ATOM 1067 C CA . GLN A 1 131 ? 30.283 -44.768 30.755 1.00 39.97 131 GLN A CA 1
ATOM 1068 C C . GLN A 1 131 ? 31.755 -45.023 30.296 1.00 39.97 131 GLN A C 1
ATOM 1070 O O . GLN A 1 131 ? 32.044 -46.168 29.952 1.00 39.97 131 GLN A O 1
ATOM 1075 N N . PRO A 1 132 ? 32.762 -44.125 30.533 1.00 55.09 132 PRO A N 1
ATOM 1076 C CA . PRO A 1 132 ? 32.846 -42.636 30.560 1.00 55.09 132 PRO A CA 1
ATOM 1077 C C . PRO A 1 132 ? 34.134 -42.060 29.880 1.00 55.09 132 PRO A C 1
ATOM 1079 O O . PRO A 1 132 ? 35.079 -42.795 29.618 1.00 55.09 132 PRO A O 1
ATOM 1082 N N . ALA A 1 133 ? 34.250 -40.725 29.744 1.00 34.31 133 ALA A N 1
ATOM 1083 C CA . ALA A 1 133 ? 35.532 -40.006 29.893 1.00 34.31 133 ALA A CA 1
ATOM 1084 C C . ALA A 1 133 ? 35.338 -38.495 30.194 1.00 34.31 133 ALA A C 1
ATOM 1086 O O . ALA A 1 133 ? 34.660 -37.785 29.459 1.00 34.31 133 ALA A O 1
ATOM 1087 N N . THR A 1 134 ? 35.940 -38.067 31.312 1.00 35.78 134 THR A N 1
ATOM 1088 C CA . THR A 1 134 ? 36.529 -36.758 31.705 1.00 35.78 134 THR A CA 1
ATOM 1089 C C . THR A 1 134 ? 36.727 -35.685 30.619 1.00 35.78 134 THR A C 1
ATOM 1091 O O . THR A 1 134 ? 36.984 -36.027 29.477 1.00 35.78 134 THR A O 1
ATOM 1094 N N . ALA A 1 135 ? 36.899 -34.380 30.863 1.00 36.94 135 ALA A N 1
ATOM 1095 C CA . ALA A 1 135 ? 36.707 -33.402 31.945 1.00 36.94 135 ALA A CA 1
ATOM 1096 C C . ALA A 1 135 ? 37.467 -32.139 31.465 1.00 36.94 135 ALA A C 1
ATOM 1098 O O . ALA A 1 135 ? 38.630 -32.286 31.105 1.00 36.94 135 ALA A O 1
ATOM 1099 N N . ALA A 1 136 ? 36.879 -30.935 31.477 1.00 40.66 136 ALA A N 1
ATOM 1100 C CA . ALA A 1 136 ? 37.609 -29.666 31.672 1.00 40.66 136 ALA A CA 1
ATOM 1101 C C . ALA A 1 136 ? 36.649 -28.466 31.668 1.00 40.66 136 ALA A C 1
ATOM 1103 O O . ALA A 1 136 ? 36.009 -28.151 30.669 1.00 40.66 136 ALA A O 1
ATOM 1104 N N . THR A 1 137 ? 36.608 -27.772 32.800 1.00 43.47 137 THR A N 1
ATOM 1105 C CA . THR A 1 137 ? 35.957 -26.475 33.023 1.00 43.47 137 THR A CA 1
ATOM 1106 C C . THR A 1 137 ? 37.045 -25.400 33.134 1.00 43.47 137 THR A C 1
ATOM 1108 O O . THR A 1 137 ? 38.080 -25.681 33.744 1.00 43.47 137 THR A O 1
ATOM 1111 N N . PRO A 1 138 ? 36.806 -24.151 32.698 1.00 43.06 138 PRO A N 1
ATOM 1112 C CA . PRO A 1 138 ? 37.481 -22.996 33.285 1.00 43.06 138 PRO A CA 1
ATOM 1113 C C . PRO A 1 138 ? 36.526 -22.138 34.128 1.00 43.06 138 PRO A C 1
ATOM 1115 O O . PRO A 1 138 ? 35.374 -21.901 33.773 1.00 43.06 138 PRO A O 1
ATOM 1118 N N . LYS A 1 139 ? 37.057 -21.692 35.271 1.00 40.00 139 LYS A N 1
ATOM 1119 C CA . LYS A 1 139 ? 36.441 -20.876 36.329 1.00 40.00 139 LYS A CA 1
ATOM 1120 C C . LYS A 1 139 ? 36.187 -19.413 35.911 1.00 40.00 139 LYS A C 1
ATOM 1122 O O . LYS A 1 139 ? 36.958 -18.883 35.114 1.00 40.00 139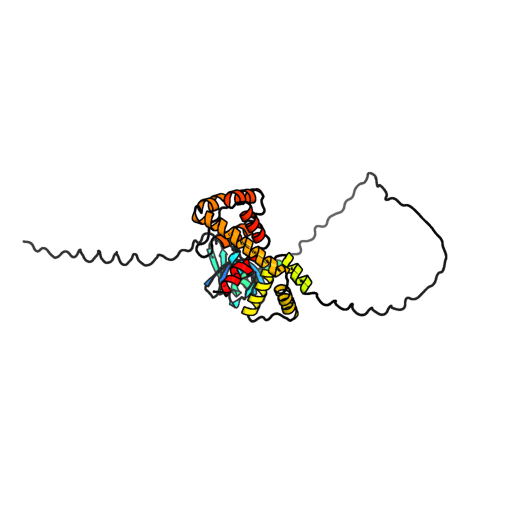 LYS A O 1
ATOM 1127 N N . PRO A 1 140 ? 35.239 -18.715 36.565 1.00 39.91 140 PRO A N 1
ATOM 1128 C CA . PRO A 1 140 ? 35.213 -17.258 36.653 1.00 39.91 140 PRO A CA 1
ATOM 1129 C C . PRO A 1 140 ? 36.065 -16.736 37.829 1.00 39.91 140 PRO A C 1
ATOM 1131 O O . PRO A 1 140 ? 36.219 -17.393 38.861 1.00 39.91 140 PRO A O 1
ATOM 1134 N N . ASN A 1 141 ? 36.622 -15.539 37.641 1.00 37.66 141 ASN A N 1
ATOM 1135 C CA . ASN A 1 141 ? 37.507 -14.826 38.563 1.00 37.66 141 ASN A CA 1
ATOM 1136 C C . ASN A 1 141 ? 36.751 -14.220 39.759 1.00 37.66 141 ASN A C 1
ATOM 1138 O O . ASN A 1 141 ? 35.699 -13.608 39.588 1.00 37.66 141 ASN A O 1
ATOM 1142 N N . GLN A 1 142 ? 37.356 -14.322 40.945 1.00 39.41 142 GLN A N 1
ATOM 1143 C CA . GLN A 1 142 ? 37.035 -13.546 42.145 1.00 39.41 142 GLN A CA 1
ATOM 1144 C C . GLN A 1 142 ? 38.214 -12.630 42.503 1.00 39.41 142 GLN A C 1
ATOM 1146 O O . GLN A 1 142 ? 39.360 -13.071 42.555 1.00 39.41 142 GLN A O 1
ATOM 1151 N N . SER A 1 143 ? 37.898 -11.390 42.854 1.00 41.97 143 SER A N 1
ATOM 1152 C CA . SER A 1 143 ? 38.640 -10.495 43.751 1.00 41.97 143 SER A CA 1
ATOM 1153 C C . SER A 1 143 ? 37.600 -9.496 44.284 1.00 41.97 143 SER A C 1
ATOM 1155 O O . SER A 1 143 ? 36.707 -9.103 43.547 1.00 41.97 143 SER A O 1
ATOM 1157 N N . GLY A 1 144 ? 37.541 -9.066 45.538 1.00 34.69 144 GLY A N 1
ATOM 1158 C CA . GLY A 1 144 ? 38.312 -9.290 46.751 1.00 34.69 144 GLY A CA 1
ATOM 1159 C C . GLY A 1 144 ? 37.552 -8.593 47.899 1.00 34.69 144 GLY A C 1
ATOM 1160 O O . GLY A 1 144 ? 36.726 -7.715 47.670 1.00 34.69 144 GLY A O 1
ATOM 1161 N N . ALA A 1 145 ? 37.800 -9.053 49.121 1.00 39.06 145 ALA A N 1
ATOM 1162 C CA . ALA A 1 145 ? 37.002 -8.876 50.334 1.00 39.06 145 ALA A CA 1
ATOM 1163 C C . ALA A 1 145 ? 37.185 -7.553 51.113 1.00 39.06 145 ALA A C 1
ATOM 1165 O O . ALA A 1 145 ? 38.211 -6.888 50.961 1.00 39.06 145 ALA A O 1
ATOM 1166 N N . LYS A 1 146 ? 36.240 -7.287 52.041 1.00 37.56 146 LYS A N 1
ATOM 1167 C CA . LYS A 1 146 ? 36.358 -6.822 53.462 1.00 37.56 146 LYS A CA 1
ATOM 1168 C C . LYS A 1 146 ? 34.999 -6.210 53.884 1.00 37.56 146 LYS A C 1
ATOM 1170 O O . LYS A 1 146 ? 34.378 -5.571 53.051 1.00 37.56 146 LYS A O 1
ATOM 1175 N N . SER A 1 147 ? 34.435 -6.343 55.087 1.00 33.06 147 SER A N 1
ATOM 1176 C CA . SER A 1 147 ? 34.895 -6.773 56.416 1.00 33.06 147 SER A CA 1
ATOM 1177 C C . SER A 1 147 ? 33.682 -7.044 57.341 1.00 33.06 147 SER A C 1
ATOM 1179 O O . SER A 1 147 ? 32.604 -6.534 57.064 1.00 33.06 147 SER A O 1
ATOM 1181 N N . SER A 1 148 ? 33.911 -7.792 58.438 1.00 36.88 148 SER A N 1
ATOM 1182 C CA . SER A 1 148 ? 33.283 -7.694 59.789 1.00 36.88 148 SER A CA 1
ATOM 1183 C C . SER A 1 148 ? 31.760 -7.457 59.874 1.00 36.88 148 SER A C 1
ATOM 1185 O O . SER A 1 148 ? 31.286 -6.385 59.531 1.00 36.88 148 SER A O 1
ATOM 1187 N N . GLY A 1 149 ? 30.920 -8.373 60.356 1.00 34.53 149 GLY A N 1
ATOM 1188 C CA . GLY A 1 149 ? 31.020 -9.080 61.634 1.00 34.53 149 GLY A CA 1
ATOM 1189 C C . GLY A 1 149 ? 30.100 -8.405 62.657 1.00 34.53 149 GLY A C 1
ATOM 1190 O O . GLY A 1 149 ? 30.435 -7.320 63.097 1.00 34.53 149 GLY A O 1
ATOM 1191 N N . GLU A 1 150 ? 28.957 -9.021 62.980 1.00 35.47 150 GLU A N 1
ATOM 1192 C CA . GLU A 1 150 ? 28.406 -9.173 64.340 1.00 35.47 150 GLU A CA 1
ATOM 1193 C C . GLU A 1 150 ? 26.986 -9.758 64.327 1.00 35.47 150 GLU A C 1
ATOM 1195 O O . GLU A 1 150 ? 26.176 -9.562 63.424 1.00 35.47 150 GLU A O 1
ATOM 1200 N N . SER A 1 151 ? 26.750 -10.554 65.358 1.00 39.22 151 SER A N 1
ATOM 1201 C CA . SER A 1 151 ? 25.634 -11.454 65.596 1.00 39.22 151 SER A CA 1
ATOM 1202 C C . SER A 1 151 ? 24.370 -10.727 66.060 1.00 39.22 151 SER A C 1
ATOM 1204 O O . SER A 1 151 ? 24.439 -9.846 66.908 1.00 39.22 151 SER A O 1
ATOM 1206 N N . SER A 1 152 ? 23.191 -11.187 65.641 1.00 37.41 152 SER A N 1
ATOM 1207 C CA . SER A 1 152 ? 22.044 -11.358 66.551 1.00 37.41 152 SER A CA 1
ATOM 1208 C C . SER A 1 152 ? 20.907 -12.114 65.863 1.00 37.41 152 SER A C 1
ATOM 1210 O O . SER A 1 152 ? 20.356 -11.707 64.844 1.00 37.41 152 SER A O 1
ATOM 1212 N N . ILE A 1 153 ? 20.565 -13.256 66.455 1.00 45.72 153 ILE A N 1
ATOM 1213 C CA . ILE A 1 153 ? 19.345 -14.007 66.183 1.00 45.72 153 ILE A CA 1
ATOM 1214 C C . ILE A 1 153 ? 18.191 -13.179 66.749 1.00 45.72 153 ILE A C 1
ATOM 1216 O O . ILE A 1 153 ? 18.094 -12.989 67.959 1.00 45.72 153 ILE A O 1
ATOM 1220 N N . GLY A 1 154 ? 17.325 -12.685 65.868 1.00 37.00 154 GLY A N 1
ATOM 1221 C CA . GLY A 1 154 ? 16.079 -12.022 66.225 1.00 37.00 154 GLY A CA 1
ATOM 1222 C C . GLY A 1 154 ? 14.958 -12.536 65.336 1.00 37.00 154 GLY A C 1
ATOM 1223 O O . GLY A 1 154 ? 14.838 -12.119 64.187 1.00 37.00 154 GLY A O 1
ATOM 1224 N N . PHE A 1 155 ? 14.131 -13.436 65.871 1.00 44.38 155 PHE A N 1
ATOM 1225 C CA . PHE A 1 155 ? 12.829 -13.772 65.300 1.00 44.38 155 PHE A CA 1
ATOM 1226 C C . PHE A 1 155 ? 11.960 -12.507 65.296 1.00 44.38 155 PHE A C 1
ATOM 1228 O O . PHE A 1 155 ? 11.326 -12.172 66.296 1.00 44.38 155 PHE A O 1
ATOM 1235 N N . LYS A 1 156 ? 11.941 -11.782 64.175 1.00 38.12 156 LYS A N 1
ATOM 1236 C CA . LYS A 1 156 ? 10.922 -10.771 63.901 1.00 38.12 156 LYS A CA 1
ATOM 1237 C C . LYS A 1 156 ? 9.891 -11.383 62.968 1.00 38.12 156 LYS A C 1
ATOM 1239 O O . LYS A 1 156 ? 10.167 -11.660 61.805 1.00 38.12 156 LYS A O 1
ATOM 1244 N N . MET A 1 157 ? 8.701 -11.601 63.517 1.00 43.34 157 MET A N 1
ATOM 1245 C CA . MET A 1 157 ? 7.485 -11.783 62.743 1.00 43.34 157 MET A CA 1
ATOM 1246 C C . MET A 1 157 ? 7.315 -10.557 61.844 1.00 43.34 157 MET A C 1
ATOM 1248 O O . MET A 1 157 ? 6.997 -9.474 62.336 1.00 43.34 157 MET A O 1
ATOM 1252 N N . ASN A 1 158 ? 7.538 -10.718 60.539 1.00 39.03 158 ASN A N 1
ATOM 1253 C CA . ASN A 1 158 ? 7.033 -9.763 59.564 1.00 39.03 158 ASN A CA 1
ATOM 1254 C C . ASN A 1 158 ? 5.511 -9.905 59.557 1.00 39.03 158 ASN A C 1
ATOM 1256 O O . ASN A 1 158 ? 4.938 -10.744 58.865 1.00 39.03 158 ASN A O 1
ATOM 1260 N N . LEU A 1 159 ? 4.874 -9.093 60.399 1.00 49.66 159 LEU A N 1
ATOM 1261 C CA . LEU A 1 159 ? 3.501 -8.661 60.211 1.00 49.66 159 LEU A CA 1
ATOM 1262 C C . LEU A 1 159 ? 3.373 -8.167 58.771 1.00 49.66 159 LEU A C 1
ATOM 1264 O O . LEU A 1 159 ? 4.113 -7.278 58.352 1.00 49.66 159 LEU A O 1
ATOM 1268 N N . LEU A 1 160 ? 2.466 -8.822 58.048 1.00 46.66 160 LEU A N 1
ATOM 1269 C CA . LEU A 1 160 ? 1.883 -8.445 56.766 1.00 46.66 160 LEU A CA 1
ATOM 1270 C C . LEU A 1 160 ? 2.123 -6.963 56.451 1.00 46.66 160 LEU A C 1
ATOM 1272 O O . LEU A 1 160 ? 1.480 -6.084 57.027 1.00 46.66 160 LEU A O 1
ATOM 1276 N N . THR A 1 161 ? 3.051 -6.690 55.534 1.00 55.25 161 THR A N 1
ATOM 1277 C CA . THR A 1 161 ? 3.085 -5.403 54.840 1.00 55.25 161 THR A CA 1
ATOM 1278 C C . THR A 1 161 ? 1.685 -5.151 54.284 1.00 55.25 161 THR A C 1
ATOM 1280 O O . THR A 1 161 ? 1.148 -6.048 53.624 1.00 55.25 161 THR A O 1
ATOM 1283 N N . PRO A 1 162 ? 1.066 -3.987 54.547 1.00 53.38 162 PRO A N 1
ATOM 1284 C CA . PRO A 1 162 ? -0.185 -3.645 53.893 1.00 53.38 162 PRO A CA 1
ATOM 1285 C C . PRO A 1 162 ? 0.058 -3.711 52.385 1.00 53.38 162 PRO A C 1
ATOM 1287 O O . PRO A 1 162 ? 1.038 -3.145 51.896 1.00 53.38 162 PRO A O 1
ATOM 1290 N N . LEU A 1 163 ? -0.795 -4.465 51.683 1.00 54.12 163 LEU A N 1
ATOM 1291 C CA . LEU A 1 163 ? -0.843 -4.516 50.225 1.00 54.12 163 LEU A CA 1
ATOM 1292 C C . LEU A 1 163 ? -0.723 -3.084 49.704 1.00 54.12 163 LEU A C 1
ATOM 1294 O O . LEU A 1 163 ? -1.572 -2.240 49.994 1.00 54.12 163 LEU A O 1
ATOM 1298 N N . THR A 1 164 ? 0.372 -2.808 49.001 1.00 61.56 164 THR A N 1
ATOM 1299 C CA . THR A 1 164 ? 0.563 -1.562 48.269 1.00 61.56 164 THR A CA 1
ATOM 1300 C C . THR A 1 164 ? -0.697 -1.345 47.423 1.00 61.56 164 THR A C 1
ATOM 1302 O O . THR A 1 164 ? -1.145 -2.306 46.788 1.00 61.56 164 THR A O 1
ATOM 1305 N N . PRO A 1 165 ? -1.328 -0.155 47.452 1.00 60.41 165 PRO A N 1
ATOM 1306 C CA . PRO A 1 165 ? -2.483 0.120 46.602 1.00 60.41 165 PRO A CA 1
ATOM 1307 C C . PRO A 1 165 ? -2.134 -0.231 45.151 1.00 60.41 165 PRO A C 1
ATOM 1309 O O . PRO A 1 165 ? -0.969 -0.048 44.782 1.00 60.41 165 PRO A O 1
ATOM 1312 N N . PRO A 1 166 ? -3.086 -0.736 44.342 1.00 60.62 166 PRO A N 1
ATOM 1313 C CA . PRO A 1 166 ? -2.815 -1.049 42.947 1.00 60.62 166 PRO A CA 1
ATOM 1314 C C . PRO A 1 166 ? -2.176 0.174 42.291 1.00 60.62 166 PRO A C 1
ATOM 1316 O O . PRO A 1 166 ? -2.669 1.297 42.429 1.00 60.62 166 PRO A O 1
ATOM 1319 N N . GLU A 1 167 ? -1.020 -0.066 41.683 1.00 58.22 167 GLU A N 1
ATOM 1320 C CA . GLU A 1 167 ? -0.211 0.916 40.978 1.00 58.22 167 GLU A CA 1
ATOM 1321 C C . GLU A 1 167 ? -1.136 1.716 40.054 1.00 58.22 167 GLU A C 1
ATOM 1323 O O . GLU A 1 167 ? -1.843 1.137 39.231 1.00 58.22 167 GLU A O 1
ATOM 1328 N N . GLN A 1 168 ? -1.229 3.032 40.277 1.00 57.41 168 GLN A N 1
ATOM 1329 C CA . GLN A 1 168 ? -2.076 3.900 39.465 1.00 57.41 168 GLN A CA 1
ATOM 1330 C C . GLN A 1 168 ? -1.643 3.742 38.009 1.00 57.41 168 GLN A C 1
ATOM 1332 O O . GLN A 1 168 ? -0.516 4.103 37.665 1.00 57.41 168 GLN A O 1
ATOM 1337 N N . GLU A 1 169 ? -2.523 3.178 37.180 1.00 63.88 169 GLU A N 1
ATOM 1338 C CA . GLU A 1 169 ? -2.294 3.034 35.746 1.00 63.88 169 GLU A CA 1
ATOM 1339 C C . GLU A 1 169 ? -1.913 4.407 35.189 1.00 63.88 169 GLU A C 1
ATOM 1341 O O . GLU A 1 169 ? -2.686 5.367 35.273 1.00 63.88 169 GLU A O 1
ATOM 1346 N N . GLN A 1 170 ? -0.678 4.534 34.700 1.00 70.50 170 GLN A N 1
ATOM 1347 C CA . GLN A 1 170 ? -0.228 5.796 34.133 1.00 70.50 170 GLN A CA 1
ATOM 1348 C C . GLN A 1 170 ? -1.130 6.144 32.943 1.00 70.50 170 GLN A C 1
ATOM 1350 O O . GLN A 1 170 ? -1.417 5.267 32.122 1.00 70.50 170 GLN A O 1
ATOM 1355 N N . PRO A 1 171 ? -1.592 7.402 32.832 1.00 80.81 171 PRO A N 1
ATOM 1356 C CA . PRO A 1 171 ? -2.434 7.806 31.718 1.00 80.81 171 PRO A CA 1
ATOM 1357 C C . PRO A 1 171 ? -1.694 7.553 30.402 1.00 80.81 171 PRO A C 1
ATOM 1359 O O . PRO A 1 171 ? -0.523 7.906 30.261 1.00 80.81 171 PRO A O 1
ATOM 1362 N N . VAL A 1 172 ? -2.381 6.929 29.444 1.00 86.44 172 VAL A N 1
ATOM 1363 C CA . VAL A 1 172 ? -1.813 6.609 28.130 1.00 86.44 172 VAL A CA 1
ATOM 1364 C C . VAL A 1 172 ? -1.404 7.899 27.417 1.00 86.44 172 VAL A C 1
ATOM 1366 O O . VAL A 1 172 ? -2.234 8.774 27.169 1.00 86.44 172 VAL A O 1
ATOM 1369 N N . ASP A 1 173 ? -0.129 8.002 27.044 1.00 94.56 173 ASP A N 1
ATOM 1370 C CA . ASP A 1 173 ? 0.372 9.101 26.219 1.00 94.56 173 ASP A CA 1
ATOM 1371 C C . ASP A 1 173 ? 0.090 8.833 24.732 1.00 94.56 173 ASP A C 1
ATOM 1373 O O . ASP A 1 173 ? 0.873 8.214 24.003 1.00 94.56 173 ASP A O 1
ATOM 1377 N N . PHE A 1 174 ? -1.064 9.317 24.275 1.00 95.38 174 PHE A N 1
ATOM 1378 C CA . PHE A 1 174 ? -1.493 9.180 22.885 1.00 95.38 174 PHE A CA 1
ATOM 1379 C C . PHE A 1 174 ? -0.595 9.913 21.882 1.00 95.38 174 PHE A C 1
ATOM 1381 O O . PHE A 1 174 ? -0.585 9.524 20.715 1.00 95.38 174 PHE A O 1
ATOM 1388 N N . ALA A 1 175 ? 0.158 10.940 22.295 1.00 96.00 175 ALA A N 1
ATOM 1389 C CA . ALA A 1 175 ? 1.071 11.646 21.398 1.00 96.00 175 ALA A CA 1
ATOM 1390 C C . ALA A 1 175 ? 2.281 10.765 21.063 1.00 96.00 175 ALA A C 1
ATOM 1392 O O . ALA A 1 175 ? 2.565 10.534 19.887 1.00 96.00 175 ALA A O 1
ATOM 1393 N N . SER A 1 176 ? 2.914 10.178 22.083 1.00 94.75 176 SER A N 1
ATOM 1394 C CA . SER A 1 176 ? 4.007 9.217 21.886 1.00 94.75 176 SER A CA 1
ATOM 1395 C C . SER A 1 176 ? 3.554 7.983 21.102 1.00 94.75 176 SER A C 1
ATOM 1397 O O . SER A 1 176 ? 4.269 7.508 20.217 1.00 94.75 176 SER A O 1
ATOM 1399 N N . LEU A 1 177 ? 2.342 7.482 21.370 1.00 95.12 177 LEU A N 1
ATOM 1400 C CA . LEU A 1 177 ? 1.776 6.364 20.612 1.00 95.12 177 LEU A CA 1
ATOM 1401 C C . LEU A 1 177 ? 1.519 6.738 19.144 1.00 95.12 177 LEU A C 1
ATOM 1403 O O . LEU A 1 177 ? 1.817 5.949 18.247 1.00 95.12 177 LEU A O 1
ATOM 1407 N N . ALA A 1 178 ? 1.000 7.937 18.879 1.00 96.19 178 ALA A N 1
ATOM 1408 C CA . ALA A 1 178 ? 0.804 8.429 17.522 1.00 96.19 178 ALA A CA 1
ATOM 1409 C C . ALA A 1 178 ? 2.128 8.517 16.749 1.00 96.19 178 ALA A C 1
ATOM 1411 O O . ALA A 1 178 ? 2.206 8.040 15.616 1.00 96.19 178 ALA A O 1
ATOM 1412 N N . ASP A 1 179 ? 3.176 9.059 17.366 1.00 95.00 179 ASP A N 1
ATOM 1413 C CA . ASP A 1 179 ? 4.499 9.162 16.749 1.00 95.00 179 ASP A CA 1
ATOM 1414 C C . ASP A 1 179 ? 5.125 7.783 16.496 1.00 95.00 179 ASP A C 1
ATOM 1416 O O . ASP A 1 179 ? 5.715 7.555 15.436 1.00 95.00 179 ASP A O 1
ATOM 1420 N N . LEU A 1 180 ? 4.933 6.822 17.407 1.00 95.12 180 LEU A N 1
ATOM 1421 C CA . LEU A 1 180 ? 5.334 5.428 17.196 1.00 95.12 180 LEU A CA 1
ATOM 1422 C C . LEU A 1 180 ? 4.634 4.824 15.968 1.00 95.12 180 LEU A C 1
ATOM 1424 O O . LEU A 1 180 ? 5.287 4.212 15.119 1.00 95.12 180 LEU A O 1
ATOM 1428 N N . ILE A 1 181 ? 3.321 5.033 15.837 1.00 94.12 181 ILE A N 1
ATOM 1429 C CA . ILE A 1 181 ? 2.539 4.546 14.693 1.00 94.12 181 ILE A CA 1
ATOM 1430 C C . ILE A 1 181 ? 3.039 5.179 13.387 1.00 94.12 181 ILE A C 1
ATOM 1432 O O . ILE A 1 181 ? 3.221 4.466 12.398 1.00 94.12 181 ILE A O 1
ATOM 1436 N N . VAL A 1 182 ? 3.318 6.485 13.373 1.00 94.62 182 VAL A N 1
ATOM 1437 C CA . VAL A 1 182 ? 3.866 7.176 12.192 1.00 94.62 182 VAL A CA 1
ATOM 1438 C C . VAL A 1 182 ? 5.246 6.637 11.818 1.00 94.62 182 VAL A C 1
ATOM 1440 O O . VAL A 1 182 ? 5.521 6.411 10.640 1.00 94.62 182 VAL A O 1
ATOM 1443 N N . ASN A 1 183 ? 6.112 6.394 12.800 1.00 92.44 183 ASN A N 1
ATOM 1444 C CA . ASN A 1 183 ? 7.446 5.845 12.558 1.00 92.44 183 ASN A CA 1
ATOM 1445 C C . ASN A 1 183 ? 7.411 4.396 12.056 1.00 92.44 183 ASN A C 1
ATOM 1447 O O . ASN A 1 183 ? 8.296 3.995 11.304 1.00 92.44 183 ASN A O 1
ATOM 1451 N N . SER A 1 184 ? 6.376 3.634 12.418 1.00 90.31 184 SER A N 1
ATOM 1452 C CA . SER A 1 184 ? 6.159 2.281 11.896 1.00 90.31 184 SER A CA 1
ATOM 1453 C C . SER A 1 184 ? 5.608 2.239 10.462 1.00 90.31 184 SER A C 1
ATOM 1455 O O . SER A 1 184 ? 5.577 1.170 9.860 1.00 90.31 184 SER A O 1
ATOM 1457 N N . GLY A 1 185 ? 5.163 3.376 9.908 1.00 89.56 185 GLY A N 1
ATOM 1458 C CA . GLY A 1 185 ? 4.531 3.442 8.584 1.00 89.56 185 GLY A CA 1
ATOM 1459 C C . GLY A 1 185 ? 3.089 2.915 8.543 1.00 89.56 185 GLY A C 1
ATOM 1460 O O . GLY A 1 185 ? 2.588 2.580 7.468 1.00 89.56 185 GLY A O 1
ATOM 1461 N N . ALA A 1 186 ? 2.433 2.805 9.707 1.00 91.12 186 ALA A N 1
ATOM 1462 C CA . ALA A 1 186 ? 1.082 2.257 9.858 1.00 91.12 186 ALA A CA 1
ATOM 1463 C C . ALA A 1 186 ? -0.009 3.332 10.037 1.00 91.12 186 ALA A C 1
ATOM 1465 O O . ALA A 1 186 ? -1.192 3.006 10.171 1.00 91.12 186 ALA A O 1
ATOM 1466 N N . ALA A 1 187 ? 0.356 4.616 10.039 1.00 94.00 187 ALA A N 1
ATOM 1467 C CA . ALA A 1 187 ? -0.563 5.725 10.289 1.00 94.00 187 ALA A CA 1
ATOM 1468 C C . ALA A 1 187 ? -1.715 5.777 9.272 1.00 94.00 187 ALA A C 1
ATOM 1470 O O . ALA A 1 187 ? -2.878 5.950 9.645 1.00 94.00 187 ALA A O 1
ATOM 1471 N N . GLY A 1 188 ? -1.417 5.567 7.991 1.00 91.56 188 GLY A N 1
ATOM 1472 C CA . GLY A 1 188 ? -2.403 5.508 6.918 1.00 91.56 188 GLY A CA 1
ATOM 1473 C C . GLY A 1 188 ? -3.372 4.341 7.071 1.00 91.56 188 GLY A C 1
ATOM 1474 O O . GLY A 1 188 ? -4.572 4.526 6.874 1.00 91.56 188 GLY A O 1
ATOM 1475 N N . LEU A 1 189 ? -2.886 3.166 7.485 1.00 89.12 189 LEU A N 1
ATOM 1476 C CA . LEU A 1 189 ? -3.732 1.994 7.722 1.00 89.12 189 LEU A CA 1
ATOM 1477 C C . LEU A 1 189 ? -4.700 2.225 8.888 1.00 89.12 189 LEU A C 1
ATOM 1479 O O . LEU A 1 189 ? -5.890 1.926 8.766 1.00 89.12 189 LEU A O 1
ATOM 1483 N N . VAL A 1 190 ? -4.206 2.782 9.997 1.00 91.69 190 VAL A N 1
ATOM 1484 C CA . VAL A 1 190 ? -5.031 3.113 11.169 1.00 91.69 190 VAL A CA 1
ATOM 1485 C C . VAL A 1 190 ? -6.128 4.101 10.780 1.00 91.69 190 VAL A C 1
ATOM 1487 O O . VAL A 1 190 ? -7.307 3.834 11.014 1.00 91.69 190 VAL A O 1
ATOM 1490 N N . LEU A 1 191 ? -5.767 5.206 10.118 1.00 92.75 191 LEU A N 1
ATOM 1491 C CA . LEU A 1 191 ? -6.742 6.203 9.673 1.00 92.75 191 LEU A CA 1
ATOM 1492 C C . LEU A 1 191 ? -7.756 5.619 8.687 1.00 92.75 191 LEU A C 1
ATOM 1494 O O . LEU A 1 191 ? -8.945 5.907 8.797 1.00 92.75 191 LEU A O 1
ATOM 1498 N N . TYR A 1 192 ? -7.313 4.777 7.755 1.00 90.62 192 TYR A N 1
ATOM 1499 C CA . TYR A 1 192 ? -8.207 4.120 6.810 1.00 90.62 192 TYR A CA 1
ATOM 1500 C C . TYR A 1 192 ? -9.240 3.230 7.508 1.00 90.62 192 TYR A C 1
ATOM 1502 O O . TYR A 1 192 ? -10.430 3.331 7.209 1.00 90.62 192 TYR A O 1
ATOM 1510 N N . ARG A 1 193 ? -8.811 2.382 8.453 1.00 87.75 193 ARG A N 1
ATOM 1511 C CA . ARG A 1 193 ? -9.714 1.481 9.190 1.00 87.75 193 ARG A CA 1
ATOM 1512 C C . ARG A 1 193 ? -10.762 2.256 9.979 1.00 87.75 193 ARG A C 1
ATOM 1514 O O . ARG A 1 193 ? -11.938 1.914 9.921 1.00 87.75 193 ARG A O 1
ATOM 1521 N N . VAL A 1 194 ? -10.350 3.331 10.645 1.00 90.06 194 VAL A N 1
ATOM 1522 C CA . VAL A 1 194 ? -11.262 4.235 11.360 1.00 90.06 194 VAL A CA 1
ATOM 1523 C C . VAL A 1 194 ? -12.319 4.798 10.413 1.00 90.06 194 VAL A C 1
ATOM 1525 O O . VAL A 1 194 ? -13.507 4.739 10.707 1.00 90.06 194 VAL A O 1
ATOM 1528 N N . GLU A 1 195 ? -11.914 5.287 9.242 1.00 88.69 195 GLU A N 1
ATOM 1529 C CA . GLU A 1 195 ? -12.857 5.833 8.264 1.00 88.69 195 GLU A CA 1
ATOM 1530 C C . GLU A 1 195 ? -13.810 4.774 7.688 1.00 88.69 195 GLU A C 1
ATOM 1532 O O . GLU A 1 195 ? -14.961 5.091 7.386 1.00 88.69 195 GLU A O 1
ATOM 1537 N N . GLN A 1 196 ? -13.356 3.528 7.510 1.00 85.62 196 GLN A N 1
ATOM 1538 C CA . GLN A 1 196 ? -14.225 2.424 7.086 1.00 85.62 196 GLN A CA 1
ATOM 1539 C C . GLN A 1 196 ? -15.242 2.058 8.167 1.00 85.62 196 GLN A C 1
ATOM 1541 O O . GLN A 1 196 ? -16.419 1.890 7.853 1.00 85.62 196 GLN A O 1
ATOM 1546 N N . ASN A 1 197 ? -14.811 1.995 9.427 1.00 84.81 197 ASN A N 1
ATOM 1547 C CA . ASN A 1 197 ? -15.690 1.736 10.564 1.00 84.81 197 ASN A CA 1
ATOM 1548 C C . ASN A 1 197 ? -16.762 2.826 10.687 1.00 84.81 197 ASN A C 1
ATOM 1550 O O . ASN A 1 197 ? -17.947 2.510 10.740 1.00 84.81 197 ASN A O 1
ATOM 1554 N N . GLN A 1 198 ? -16.373 4.100 10.588 1.00 87.94 198 GLN A N 1
ATOM 1555 C CA . GLN A 1 198 ? -17.319 5.220 10.613 1.00 87.94 198 GLN A CA 1
ATOM 1556 C C . GLN A 1 198 ? -18.330 5.150 9.461 1.00 87.94 198 GLN A C 1
ATOM 1558 O O . GLN A 1 198 ? -19.523 5.357 9.664 1.00 87.94 198 GLN A O 1
ATOM 1563 N N . LYS A 1 199 ? -17.895 4.780 8.248 1.00 84.31 199 LYS A N 1
ATOM 1564 C CA . LYS A 1 199 ? -18.813 4.539 7.117 1.00 84.31 199 LYS A CA 1
ATOM 1565 C C . LYS A 1 199 ? -19.775 3.375 7.353 1.00 84.31 199 LYS A C 1
ATOM 1567 O O . LYS A 1 199 ? -20.855 3.365 6.771 1.00 84.31 199 LYS A O 1
ATOM 1572 N N . ALA A 1 200 ? -19.384 2.401 8.169 1.00 82.62 200 ALA A N 1
ATOM 1573 C CA . ALA A 1 200 ? -20.232 1.295 8.590 1.00 82.62 200 ALA A CA 1
ATOM 1574 C C . ALA A 1 200 ? -21.130 1.646 9.795 1.00 82.62 200 ALA A C 1
ATOM 1576 O O . ALA A 1 200 ? -21.857 0.778 10.267 1.00 82.62 200 ALA A O 1
ATOM 1577 N N . GLY A 1 201 ? -21.095 2.891 10.285 1.00 88.50 201 GLY A N 1
ATOM 1578 C CA . GLY A 1 201 ? -21.850 3.328 11.463 1.00 88.50 201 GLY A CA 1
ATOM 1579 C C . GLY A 1 201 ? -21.226 2.909 12.797 1.00 88.50 201 GLY A C 1
ATOM 1580 O O . GLY A 1 201 ? -21.890 2.983 13.826 1.00 88.50 201 GLY A O 1
ATOM 1581 N N . ILE A 1 202 ? -19.969 2.456 12.790 1.00 90.31 202 ILE A N 1
ATOM 1582 C CA . ILE A 1 202 ? -19.210 2.106 13.992 1.00 90.31 202 ILE A CA 1
ATOM 1583 C C . ILE A 1 202 ? -18.383 3.328 14.394 1.00 90.31 202 ILE A C 1
ATOM 1585 O O . ILE A 1 202 ? -17.371 3.644 13.762 1.00 90.31 202 ILE A O 1
ATOM 1589 N N . GLU A 1 203 ? -18.825 4.018 15.441 1.00 92.31 203 GLU A N 1
ATOM 1590 C CA . GLU A 1 203 ? -18.104 5.167 15.991 1.00 92.31 203 GLU A CA 1
ATOM 1591 C C . GLU A 1 203 ? -16.898 4.720 16.835 1.00 92.31 203 GLU A C 1
ATOM 1593 O O . GLU A 1 203 ? -16.995 3.728 17.564 1.00 92.31 203 GLU A O 1
ATOM 1598 N N . PRO A 1 204 ? -15.759 5.433 16.758 1.00 91.31 204 PRO A N 1
ATOM 1599 C CA . PRO A 1 204 ? -14.611 5.152 17.604 1.00 91.31 204 PRO A CA 1
ATOM 1600 C C . PRO A 1 204 ? -14.922 5.477 19.067 1.00 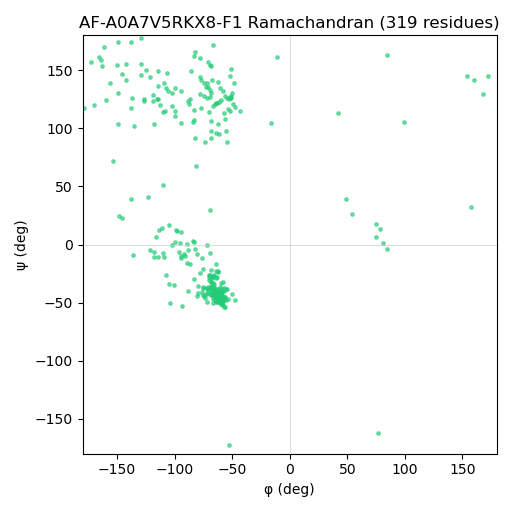91.31 204 PRO A C 1
ATOM 1602 O O . PRO A 1 204 ? -15.554 6.489 19.377 1.00 91.31 204 PRO A O 1
ATOM 1605 N N . ASP A 1 205 ? -14.430 4.640 19.979 1.00 93.75 205 ASP A N 1
ATOM 1606 C CA . ASP A 1 205 ? -14.487 4.937 21.411 1.00 93.75 205 ASP A CA 1
ATOM 1607 C C . ASP A 1 205 ? -13.608 6.154 21.780 1.00 93.75 205 ASP A C 1
ATOM 1609 O O . ASP A 1 205 ? -12.844 6.681 20.965 1.00 93.75 205 ASP A O 1
ATOM 1613 N N . SER A 1 206 ? -13.707 6.621 23.029 1.00 93.44 206 SER A N 1
ATOM 1614 C CA . SER A 1 206 ? -12.967 7.805 23.492 1.00 93.44 206 SER A CA 1
ATOM 1615 C C . SER A 1 206 ? -11.450 7.669 23.315 1.00 93.44 206 SER A C 1
ATOM 1617 O O . SER A 1 206 ? -10.790 8.637 22.933 1.00 93.44 206 SER A O 1
ATOM 1619 N N . SER A 1 207 ? -10.887 6.490 23.577 1.00 92.31 207 SER A N 1
ATOM 1620 C CA . SER A 1 207 ? -9.445 6.242 23.481 1.00 92.31 207 SER A CA 1
ATOM 1621 C C . SER A 1 207 ? -8.993 6.218 22.022 1.00 92.31 207 SER A C 1
ATOM 1623 O O . SER A 1 207 ? -7.988 6.833 21.661 1.00 92.31 207 SER A O 1
ATOM 1625 N N 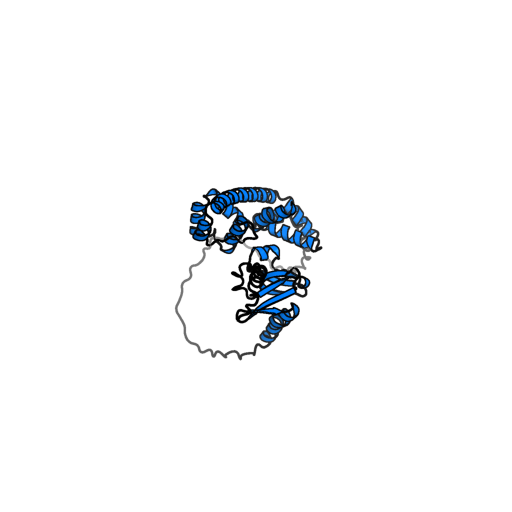. GLN A 1 208 ? -9.773 5.577 21.150 1.00 92.44 208 GLN A N 1
ATOM 1626 C CA . GLN A 1 208 ? -9.552 5.595 19.707 1.00 92.44 208 GLN A CA 1
ATOM 1627 C C . GLN A 1 208 ? -9.619 7.024 19.167 1.00 92.44 208 GLN A C 1
ATOM 1629 O O . GLN A 1 208 ? -8.733 7.438 18.422 1.00 92.44 208 GLN A O 1
ATOM 1634 N N . GLN A 1 209 ? -10.616 7.811 19.579 1.00 96.06 209 GLN A N 1
ATOM 1635 C CA . GLN A 1 209 ? -10.773 9.200 19.150 1.00 96.06 209 GLN A CA 1
ATOM 1636 C C . GLN A 1 209 ? -9.602 10.085 19.601 1.00 96.06 209 GLN A C 1
ATOM 1638 O O . GLN A 1 209 ? -9.130 10.924 18.824 1.00 96.06 209 GLN A O 1
ATOM 1643 N N . GLN A 1 210 ? -9.100 9.886 20.823 1.00 95.88 210 GLN A N 1
ATOM 1644 C CA . GLN A 1 210 ? -7.902 10.565 21.325 1.00 95.88 210 GLN A CA 1
ATOM 1645 C C . GLN A 1 210 ? -6.666 10.200 20.497 1.00 95.88 210 GLN A C 1
ATOM 1647 O O . GLN A 1 210 ? -5.957 11.100 20.042 1.00 95.88 210 GLN A O 1
ATOM 1652 N N . LEU A 1 211 ? -6.463 8.914 20.194 1.00 95.19 211 LEU A N 1
ATOM 1653 C CA . LEU A 1 211 ? -5.367 8.458 19.336 1.00 95.19 211 LEU A CA 1
ATOM 1654 C C . LEU A 1 211 ? -5.462 9.020 17.910 1.00 95.19 211 LEU A C 1
ATOM 1656 O O . LEU A 1 211 ? -4.477 9.520 17.372 1.00 95.19 211 LEU A O 1
ATOM 1660 N N . ILE A 1 212 ? -6.647 8.980 17.294 1.00 95.75 212 ILE A N 1
ATOM 1661 C CA . ILE A 1 212 ? -6.890 9.530 15.952 1.00 95.75 212 ILE A CA 1
ATOM 1662 C C . ILE A 1 212 ? -6.581 11.028 15.928 1.00 95.75 212 ILE A C 1
ATOM 1664 O O . ILE A 1 212 ? -5.981 11.528 14.972 1.00 95.75 212 ILE A O 1
ATOM 1668 N N . THR A 1 213 ? -6.994 11.749 16.970 1.00 97.06 213 THR A N 1
ATOM 1669 C CA . THR A 1 213 ? -6.741 13.185 17.108 1.00 97.06 213 THR A CA 1
ATOM 1670 C C . THR A 1 213 ? -5.247 13.458 17.233 1.00 97.06 213 THR A C 1
ATOM 1672 O O . THR A 1 213 ? -4.720 14.250 16.449 1.00 97.06 213 THR A O 1
ATOM 1675 N N . ALA A 1 214 ? -4.555 12.745 18.126 1.00 97.44 214 ALA A N 1
ATOM 1676 C CA . ALA A 1 214 ? -3.108 12.845 18.300 1.00 97.44 214 ALA A CA 1
ATOM 1677 C C . ALA A 1 214 ? -2.358 12.548 16.990 1.00 97.44 214 ALA A C 1
ATOM 1679 O O . ALA A 1 214 ? -1.507 13.325 16.566 1.00 97.44 214 ALA A O 1
ATOM 1680 N N . LEU A 1 215 ? -2.747 11.499 16.265 1.00 97.00 215 LEU A N 1
ATOM 1681 C CA . LEU A 1 215 ? -2.127 11.120 14.996 1.00 97.00 215 LEU A CA 1
ATOM 1682 C C . LEU A 1 215 ? -2.374 12.139 13.876 1.00 97.00 215 LEU A C 1
ATOM 1684 O O . LEU A 1 215 ? -1.486 12.411 13.069 1.00 97.00 215 LEU A O 1
ATOM 1688 N N . ARG A 1 216 ? -3.552 12.769 13.832 1.00 95.12 216 ARG A N 1
ATOM 1689 C CA . ARG A 1 216 ? -3.825 13.868 12.888 1.00 95.12 216 ARG A CA 1
ATOM 1690 C C . ARG A 1 216 ? -3.026 15.131 13.218 1.00 95.12 216 ARG A C 1
ATOM 1692 O O . ARG A 1 216 ? -2.677 15.866 12.291 1.00 95.12 216 ARG A O 1
ATOM 1699 N N . GLN A 1 217 ? -2.753 15.373 14.498 1.00 96.50 217 GLN A N 1
ATOM 1700 C CA . GLN A 1 217 ? -1.997 16.525 14.993 1.00 96.50 217 GLN A CA 1
ATOM 1701 C C . GLN A 1 217 ? -0.475 16.301 15.013 1.00 96.50 217 GLN A C 1
ATOM 1703 O O . GLN A 1 217 ? 0.260 17.285 15.042 1.00 96.50 217 GLN A O 1
ATOM 1708 N N . SER A 1 218 ? -0.002 15.053 14.935 1.00 97.44 218 SER A N 1
ATOM 1709 C CA . SER A 1 218 ? 1.426 14.709 14.904 1.00 97.44 218 SER A CA 1
ATOM 1710 C C . SER A 1 218 ? 2.157 15.445 13.777 1.00 97.44 218 SER A C 1
ATOM 1712 O O . SER A 1 218 ? 1.780 15.367 12.601 1.00 97.44 218 SER A O 1
ATOM 1714 N N . SER A 1 219 ? 3.232 16.152 14.133 1.00 96.94 219 SER A N 1
ATOM 1715 C CA . SER A 1 219 ? 4.110 16.834 13.177 1.00 96.94 219 SER A CA 1
ATOM 1716 C C . SER A 1 219 ? 4.824 15.834 12.267 1.00 96.94 219 SER A C 1
ATOM 1718 O O . SER A 1 219 ? 4.895 16.069 11.058 1.00 96.94 219 SER A O 1
ATOM 1720 N N . LEU A 1 220 ? 5.242 14.683 12.810 1.00 96.19 220 LEU A N 1
ATOM 1721 C CA . LEU A 1 220 ? 5.843 13.589 12.043 1.00 96.19 220 LEU A CA 1
ATOM 1722 C C . LEU A 1 220 ? 4.895 13.101 10.949 1.00 96.19 220 LEU A C 1
ATOM 1724 O O . LEU A 1 220 ? 5.318 12.856 9.819 1.00 96.19 220 LEU A O 1
ATOM 1728 N N . TRP A 1 221 ? 3.593 13.010 11.239 1.00 96.19 221 TRP A N 1
ATOM 1729 C CA . TRP A 1 221 ? 2.612 12.627 10.226 1.00 96.19 221 TRP A CA 1
ATOM 1730 C C . TRP A 1 221 ? 2.491 13.669 9.107 1.00 96.19 221 TRP A C 1
ATOM 1732 O O . TRP A 1 221 ? 2.376 13.323 7.927 1.00 96.19 221 TRP A O 1
ATOM 1742 N N . GLN A 1 222 ? 2.519 14.961 9.443 1.00 95.12 222 GLN A N 1
ATOM 1743 C CA . GLN A 1 222 ? 2.474 16.034 8.441 1.00 95.12 222 GLN A CA 1
ATOM 1744 C C . GLN A 1 222 ? 3.718 16.029 7.543 1.00 95.12 222 GLN A C 1
ATOM 1746 O O . GLN A 1 222 ? 3.599 16.172 6.319 1.00 95.12 222 GLN A O 1
ATOM 1751 N N . GLU A 1 223 ? 4.892 15.811 8.133 1.00 94.56 223 GLU A N 1
ATOM 1752 C CA . GLU A 1 223 ? 6.151 15.667 7.406 1.00 94.56 223 GLU A CA 1
ATOM 1753 C C . GLU A 1 223 ? 6.116 14.439 6.491 1.00 94.56 223 GLU A C 1
ATOM 1755 O O . GLU A 1 223 ? 6.334 14.568 5.283 1.00 94.56 223 GLU A O 1
ATOM 1760 N N . ARG A 1 224 ? 5.712 13.274 7.020 1.00 95.25 224 ARG A N 1
ATOM 1761 C CA . ARG A 1 224 ? 5.542 12.024 6.262 1.00 95.25 224 ARG A CA 1
ATOM 1762 C C . ARG A 1 224 ? 4.629 12.223 5.056 1.00 95.25 224 ARG A C 1
ATOM 1764 O O . ARG A 1 224 ? 4.990 11.841 3.944 1.00 95.25 224 ARG A O 1
ATOM 1771 N N . LYS A 1 225 ? 3.476 12.879 5.234 1.00 95.06 225 LYS A N 1
ATOM 1772 C CA . LYS A 1 225 ? 2.558 13.199 4.128 1.00 95.06 225 LYS A CA 1
ATOM 1773 C C . LYS A 1 225 ? 3.219 14.029 3.040 1.00 95.06 225 LYS A C 1
ATOM 1775 O O . LYS A 1 225 ? 3.029 13.760 1.853 1.00 95.06 225 LYS A O 1
ATOM 1780 N N . THR A 1 226 ? 3.962 15.052 3.439 1.00 93.88 226 THR A N 1
ATOM 1781 C CA . THR A 1 226 ? 4.644 15.954 2.508 1.00 93.88 226 THR A CA 1
ATOM 1782 C C . THR A 1 226 ? 5.739 15.214 1.745 1.00 93.88 226 THR A C 1
ATOM 1784 O O . THR A 1 226 ? 5.765 15.273 0.512 1.00 93.88 226 THR A O 1
ATOM 1787 N N . GLY A 1 227 ? 6.567 14.443 2.455 1.00 95.38 227 GLY A N 1
ATOM 1788 C CA . GLY A 1 227 ? 7.615 13.607 1.874 1.00 95.38 227 GLY A CA 1
ATOM 1789 C C . GLY A 1 227 ? 7.061 12.584 0.884 1.00 95.38 227 GLY A C 1
ATOM 1790 O O . GLY A 1 227 ? 7.500 12.541 -0.263 1.00 95.38 227 GLY A O 1
ATOM 1791 N N . LEU A 1 228 ? 6.021 11.835 1.260 1.00 95.94 228 LEU A N 1
ATOM 1792 C CA . LEU A 1 228 ? 5.421 10.820 0.386 1.00 95.94 228 LEU A CA 1
ATOM 1793 C C . LEU A 1 228 ? 4.726 11.417 -0.839 1.00 95.94 228 LEU A C 1
ATOM 1795 O O . LEU A 1 228 ? 4.769 10.825 -1.917 1.00 95.94 228 LEU A O 1
ATOM 1799 N N . ARG A 1 229 ? 4.131 12.611 -0.730 1.00 94.50 229 ARG A N 1
ATOM 1800 C CA . ARG A 1 229 ? 3.598 13.333 -1.899 1.00 94.50 229 ARG A CA 1
ATOM 1801 C C . ARG A 1 229 ? 4.704 13.821 -2.830 1.00 94.50 229 ARG A C 1
ATOM 1803 O O . ARG A 1 229 ? 4.512 13.825 -4.045 1.00 94.50 229 ARG A O 1
ATOM 1810 N N . ALA A 1 230 ? 5.840 14.261 -2.292 1.00 93.62 230 ALA A N 1
ATOM 1811 C CA . ALA A 1 230 ? 6.997 14.635 -3.100 1.00 93.62 230 ALA A CA 1
ATOM 1812 C C . ALA A 1 230 ? 7.590 13.410 -3.814 1.00 93.62 230 ALA A C 1
ATOM 1814 O O . ALA A 1 230 ? 7.708 13.430 -5.039 1.00 93.62 230 ALA A O 1
ATOM 1815 N N . ALA A 1 231 ? 7.840 12.325 -3.076 1.00 96.38 231 ALA A N 1
ATOM 1816 C CA . ALA A 1 231 ? 8.321 11.059 -3.622 1.00 96.38 231 ALA A CA 1
ATOM 1817 C C . ALA A 1 231 ? 7.378 10.517 -4.707 1.00 96.38 231 ALA A C 1
ATOM 1819 O O . ALA A 1 231 ? 7.826 10.163 -5.796 1.00 96.38 231 ALA A O 1
ATOM 1820 N N . HIS A 1 232 ? 6.062 10.535 -4.460 1.00 96.25 232 HIS A N 1
ATOM 1821 C CA . HIS A 1 232 ? 5.067 10.111 -5.443 1.00 96.25 232 HIS A CA 1
ATOM 1822 C C . HIS A 1 232 ? 5.144 10.924 -6.731 1.00 96.25 232 HIS A C 1
ATOM 1824 O O . HIS A 1 232 ? 5.190 10.330 -7.801 1.00 96.25 232 HIS A O 1
ATOM 1830 N N . ARG A 1 233 ? 5.161 12.263 -6.649 1.00 94.88 233 ARG A N 1
ATOM 1831 C CA . ARG A 1 233 ? 5.231 13.122 -7.842 1.00 94.88 233 ARG A CA 1
ATOM 1832 C C . ARG A 1 233 ? 6.467 12.805 -8.678 1.00 94.88 233 ARG A C 1
ATOM 1834 O O . ARG A 1 233 ? 6.340 12.599 -9.880 1.00 94.88 233 ARG A O 1
ATOM 1841 N N . PHE A 1 234 ? 7.619 12.699 -8.025 1.00 95.38 234 PHE A N 1
ATOM 1842 C CA . PHE A 1 234 ? 8.891 12.448 -8.693 1.00 95.38 234 PHE A CA 1
ATOM 1843 C C . PHE A 1 234 ? 8.938 11.064 -9.365 1.00 95.38 234 PHE A C 1
ATOM 1845 O O . PHE A 1 234 ? 9.296 10.930 -10.539 1.00 95.38 234 PHE A O 1
ATOM 1852 N N . ALA A 1 235 ? 8.527 10.024 -8.635 1.00 96.75 235 ALA A N 1
ATOM 1853 C CA . ALA A 1 235 ? 8.482 8.664 -9.158 1.00 96.75 235 ALA A CA 1
ATOM 1854 C C . ALA A 1 235 ? 7.429 8.507 -10.270 1.00 96.75 235 ALA A C 1
ATOM 1856 O O . ALA A 1 235 ? 7.697 7.848 -11.273 1.00 96.75 235 ALA A O 1
ATOM 1857 N N . LEU A 1 236 ? 6.263 9.148 -10.133 1.00 96.62 236 LEU A N 1
ATOM 1858 C CA . LEU A 1 236 ? 5.199 9.137 -11.139 1.00 96.62 236 LEU A CA 1
ATOM 1859 C C . LEU A 1 236 ? 5.644 9.805 -12.440 1.00 96.62 236 LEU A C 1
ATOM 1861 O O . LEU A 1 236 ? 5.362 9.279 -13.512 1.00 96.62 236 LEU A O 1
ATOM 1865 N N . GLU A 1 237 ? 6.310 10.956 -12.361 1.00 95.50 237 GLU A N 1
ATOM 1866 C CA . GLU A 1 237 ? 6.822 11.665 -13.535 1.00 95.50 237 GLU A CA 1
ATOM 1867 C C . GLU A 1 237 ? 7.811 10.790 -14.311 1.00 95.50 237 GLU A C 1
ATOM 1869 O O . GLU A 1 237 ? 7.611 10.528 -15.498 1.00 95.50 237 GLU A O 1
ATOM 1874 N N . SER A 1 238 ? 8.797 10.226 -13.609 1.00 95.50 238 SER A N 1
ATOM 1875 C CA . SER A 1 238 ? 9.789 9.320 -14.201 1.00 95.50 238 SER A CA 1
ATOM 1876 C C . SER A 1 238 ? 9.140 8.068 -14.798 1.00 95.50 238 SER A C 1
ATOM 1878 O O . SER A 1 238 ? 9.488 7.630 -15.897 1.00 95.50 238 SER A O 1
ATOM 1880 N N . PHE A 1 239 ? 8.152 7.500 -14.100 1.00 96.25 239 PHE A N 1
ATOM 1881 C CA . PHE A 1 239 ? 7.407 6.349 -14.591 1.00 96.25 239 PHE A CA 1
ATOM 1882 C C . PHE A 1 239 ? 6.593 6.680 -15.842 1.0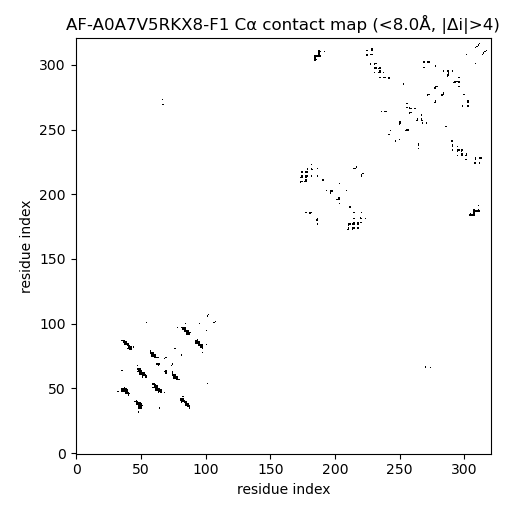0 96.25 239 PHE A C 1
ATOM 1884 O O . PHE A 1 239 ? 6.598 5.889 -16.780 1.00 96.25 239 PHE A O 1
ATOM 1891 N N . ARG A 1 240 ? 5.903 7.827 -15.884 1.00 95.50 240 ARG A N 1
ATOM 1892 C CA . ARG A 1 240 ? 5.081 8.240 -17.032 1.00 95.50 240 ARG A CA 1
ATOM 1893 C C . ARG A 1 240 ? 5.913 8.401 -18.292 1.00 95.50 240 ARG A C 1
ATOM 1895 O O . ARG A 1 240 ? 5.493 7.901 -19.332 1.00 95.50 240 ARG A O 1
ATOM 1902 N N . THR A 1 241 ? 7.084 9.025 -18.187 1.00 93.94 241 THR A N 1
ATOM 1903 C CA . THR A 1 241 ? 8.026 9.152 -19.306 1.00 93.94 241 THR A CA 1
ATOM 1904 C C . THR A 1 241 ? 8.373 7.773 -19.867 1.00 93.94 241 THR A C 1
ATOM 1906 O O . THR A 1 241 ? 8.119 7.488 -21.034 1.00 93.94 241 THR A O 1
ATOM 1909 N N . LEU A 1 242 ? 8.828 6.848 -19.015 1.00 92.94 242 LEU A N 1
ATOM 1910 C CA . LEU A 1 242 ? 9.193 5.503 -19.464 1.00 92.94 242 LEU A CA 1
ATOM 1911 C C . LEU A 1 242 ? 7.996 4.686 -19.985 1.00 92.94 242 LEU A C 1
ATOM 1913 O O . LEU A 1 242 ? 8.129 3.929 -20.950 1.00 92.94 242 LEU A O 1
ATOM 1917 N N . TYR A 1 243 ? 6.840 4.792 -19.329 1.00 91.81 243 TYR A N 1
ATOM 1918 C CA . TYR A 1 243 ? 5.654 4.001 -19.648 1.00 91.81 243 TYR A CA 1
ATOM 1919 C C . TYR A 1 243 ? 5.015 4.425 -20.973 1.00 91.81 243 TYR A C 1
ATOM 1921 O O . TYR A 1 243 ? 4.593 3.556 -21.734 1.00 91.81 243 TYR A O 1
ATOM 1929 N N . ASN A 1 244 ? 4.973 5.729 -21.262 1.00 90.50 244 ASN A N 1
ATOM 1930 C CA . ASN A 1 244 ? 4.427 6.253 -22.514 1.00 90.50 244 ASN A CA 1
ATOM 1931 C C . ASN A 1 244 ? 5.344 5.946 -23.704 1.00 90.50 244 ASN A C 1
ATOM 1933 O O . ASN A 1 244 ? 4.854 5.580 -24.771 1.00 90.50 244 ASN A O 1
ATOM 1937 N N . ASP A 1 245 ? 6.662 6.023 -23.505 1.00 88.44 245 ASP A N 1
ATOM 1938 C CA . ASP A 1 245 ? 7.628 5.818 -24.584 1.00 88.44 245 ASP A CA 1
ATOM 1939 C C . ASP A 1 245 ? 7.861 4.336 -24.881 1.00 88.44 245 ASP A C 1
ATOM 1941 O O . ASP A 1 245 ? 8.034 3.928 -26.032 1.00 88.44 245 ASP A O 1
ATOM 1945 N N . THR A 1 246 ? 7.961 3.491 -23.847 1.00 89.44 246 THR A N 1
ATOM 1946 C CA . THR A 1 246 ? 8.360 2.091 -24.046 1.00 89.44 246 THR A CA 1
ATOM 1947 C C . THR A 1 246 ? 7.831 1.139 -22.963 1.00 89.44 246 THR A C 1
ATOM 1949 O O . THR A 1 246 ? 8.612 0.539 -22.213 1.00 89.44 246 THR A O 1
ATOM 1952 N N . PRO A 1 247 ? 6.518 0.840 -22.936 1.00 87.38 247 PRO A N 1
ATOM 1953 C CA . PRO A 1 247 ? 5.932 -0.055 -21.931 1.00 87.38 247 PRO A CA 1
ATOM 1954 C C . PRO A 1 247 ? 6.506 -1.485 -22.001 1.00 87.38 247 PRO A C 1
ATOM 1956 O O . PRO A 1 247 ? 6.551 -2.213 -21.007 1.00 87.38 247 PRO A O 1
ATOM 1959 N N . GLN A 1 248 ? 7.034 -1.890 -23.163 1.00 90.06 248 GLN A N 1
ATOM 1960 C CA . GLN A 1 248 ? 7.720 -3.175 -23.333 1.00 90.06 248 GLN A CA 1
ATOM 1961 C C . GLN A 1 248 ? 9.007 -3.287 -22.501 1.00 90.06 248 GLN A C 1
ATOM 1963 O O . GLN A 1 248 ? 9.366 -4.396 -22.104 1.00 90.06 248 GLN A O 1
ATOM 1968 N N . ARG A 1 249 ? 9.702 -2.177 -22.197 1.00 90.62 249 ARG A N 1
ATOM 1969 C CA . ARG A 1 249 ? 10.903 -2.208 -21.340 1.00 90.62 249 ARG A CA 1
ATOM 1970 C C . ARG A 1 249 ? 10.546 -2.601 -19.914 1.00 90.62 249 ARG A C 1
ATOM 1972 O O . ARG A 1 249 ? 11.203 -3.474 -19.358 1.00 90.62 249 ARG A O 1
ATOM 1979 N N . LEU A 1 250 ? 9.456 -2.055 -19.375 1.00 89.12 250 LEU A N 1
ATOM 1980 C CA . LEU A 1 250 ? 8.944 -2.427 -18.053 1.00 89.12 250 LEU A CA 1
ATOM 1981 C C . LEU A 1 250 ? 8.551 -3.903 -17.993 1.00 89.12 250 LEU A C 1
ATOM 1983 O O . LEU A 1 250 ? 8.918 -4.614 -17.056 1.00 89.12 250 LEU A O 1
ATOM 1987 N N . ARG A 1 251 ? 7.887 -4.398 -19.042 1.00 89.56 251 ARG A N 1
ATOM 1988 C CA . ARG A 1 251 ? 7.542 -5.817 -19.154 1.00 89.56 251 ARG A CA 1
ATOM 1989 C C . ARG A 1 251 ? 8.778 -6.716 -19.218 1.00 89.56 251 ARG A C 1
ATOM 1991 O O . ARG A 1 251 ? 8.772 -7.777 -18.609 1.00 89.56 251 ARG A O 1
ATOM 1998 N N . ARG A 1 252 ? 9.835 -6.324 -19.933 1.00 88.12 252 ARG A N 1
ATOM 1999 C CA . ARG A 1 252 ? 11.080 -7.113 -20.016 1.00 88.12 252 ARG A CA 1
ATOM 2000 C C . ARG A 1 252 ? 11.881 -7.078 -18.716 1.00 88.12 252 ARG A C 1
ATOM 2002 O O . ARG A 1 252 ? 12.404 -8.107 -18.303 1.00 88.12 252 ARG A O 1
ATOM 2009 N N . ALA A 1 253 ? 11.979 -5.915 -18.080 1.00 88.94 253 ALA A N 1
ATOM 2010 C CA . ALA A 1 253 ? 12.805 -5.734 -16.891 1.00 88.94 253 ALA A CA 1
ATOM 2011 C C . ALA A 1 253 ? 12.176 -6.347 -15.635 1.00 88.94 253 ALA A C 1
ATOM 2013 O O . ALA A 1 253 ? 12.876 -7.025 -14.873 1.00 88.94 253 ALA A O 1
ATOM 2014 N N . PHE A 1 254 ? 10.865 -6.135 -15.469 1.00 87.06 254 PHE A N 1
ATOM 2015 C CA . PHE A 1 254 ? 10.114 -6.477 -14.261 1.00 87.06 254 PHE A CA 1
ATOM 2016 C C . PHE A 1 254 ? 9.005 -7.509 -14.485 1.00 87.06 254 PHE A C 1
ATOM 2018 O O . PHE A 1 254 ? 8.445 -7.995 -13.515 1.00 87.06 254 PHE A O 1
ATOM 2025 N N . GLY A 1 255 ? 8.642 -7.852 -15.725 1.00 88.12 255 GLY A N 1
ATOM 2026 C CA . GLY A 1 255 ? 7.462 -8.691 -15.986 1.00 88.12 255 GLY A CA 1
ATOM 2027 C C . GLY A 1 255 ? 6.130 -7.951 -15.821 1.00 88.12 255 GLY A C 1
ATOM 2028 O O . GLY A 1 255 ? 5.072 -8.567 -15.923 1.00 88.12 255 GLY A O 1
ATOM 2029 N N . PHE A 1 256 ? 6.165 -6.636 -15.592 1.00 88.44 256 PHE A N 1
ATOM 2030 C CA . PHE A 1 256 ? 4.983 -5.843 -15.278 1.00 88.44 256 PHE A CA 1
ATOM 2031 C C . PHE A 1 256 ? 4.056 -5.652 -16.488 1.00 88.44 256 PHE A C 1
ATOM 2033 O O . PHE A 1 256 ? 4.504 -5.386 -17.609 1.00 88.44 256 PHE A O 1
ATOM 2040 N N . ARG A 1 257 ? 2.744 -5.744 -16.241 1.00 86.69 257 ARG A N 1
ATOM 2041 C CA . ARG A 1 257 ? 1.678 -5.334 -17.161 1.00 86.69 257 ARG A CA 1
ATOM 2042 C 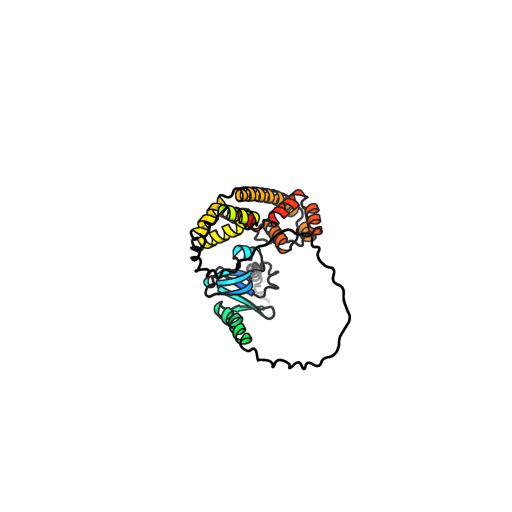C . ARG A 1 257 ? 0.616 -4.586 -16.369 1.00 86.69 257 ARG A C 1
ATOM 2044 O O . ARG A 1 257 ? 0.108 -5.119 -15.388 1.00 86.69 257 ARG A O 1
ATOM 2051 N N . ALA A 1 258 ? 0.285 -3.376 -16.806 1.00 84.12 258 ALA A N 1
ATOM 2052 C CA . ALA A 1 258 ? -0.765 -2.605 -16.160 1.00 84.12 258 ALA A CA 1
ATOM 2053 C C . ALA A 1 258 ? -2.147 -3.201 -16.493 1.00 84.12 258 ALA A C 1
ATOM 2055 O O . ALA A 1 258 ? -2.393 -3.528 -17.660 1.00 84.12 258 ALA A O 1
ATOM 2056 N N . PRO A 1 259 ? -3.043 -3.349 -15.505 1.00 81.62 259 PRO A N 1
ATOM 2057 C CA . PRO A 1 259 ? -4.450 -3.634 -15.759 1.00 81.62 259 PRO A CA 1
ATOM 2058 C C . PRO A 1 259 ? -5.131 -2.414 -16.404 1.00 81.62 259 PRO A C 1
ATOM 2060 O O . PRO A 1 259 ? -4.704 -1.281 -16.203 1.00 81.62 259 PRO A O 1
ATOM 2063 N N . ALA A 1 260 ? -6.203 -2.639 -17.169 1.00 76.81 260 ALA A N 1
ATOM 2064 C CA . ALA A 1 260 ? -6.892 -1.573 -17.906 1.00 76.81 260 ALA A CA 1
ATOM 2065 C C . ALA A 1 260 ? -7.646 -0.577 -17.002 1.00 76.81 260 ALA A C 1
ATOM 2067 O O . ALA A 1 260 ? -7.852 0.570 -17.381 1.00 76.81 260 ALA A O 1
ATOM 2068 N N . GLU A 1 261 ? -8.065 -1.021 -15.817 1.00 81.88 261 GLU A N 1
ATOM 2069 C CA . GLU A 1 261 ? -8.994 -0.290 -14.943 1.00 81.88 261 GLU A CA 1
ATOM 2070 C C . GLU A 1 261 ? -8.299 0.543 -13.858 1.00 81.88 261 GLU A C 1
ATOM 2072 O O . GLU A 1 261 ? -8.957 1.274 -13.119 1.00 81.88 261 GLU A O 1
ATOM 2077 N N . MET A 1 262 ? -6.977 0.433 -13.725 1.00 79.75 262 MET A N 1
ATOM 2078 C CA . MET A 1 262 ? -6.223 1.088 -12.659 1.00 79.75 262 MET A CA 1
ATOM 2079 C C . MET A 1 262 ? -5.116 1.953 -13.241 1.00 79.75 262 MET A C 1
ATOM 2081 O O . MET A 1 262 ? -4.542 1.640 -14.282 1.00 79.75 262 MET A O 1
ATOM 2085 N N . ASP A 1 263 ? -4.781 3.027 -12.526 1.00 89.56 263 ASP A N 1
ATOM 2086 C CA . ASP A 1 263 ? -3.620 3.842 -12.855 1.00 89.56 263 ASP A CA 1
ATOM 2087 C C . ASP A 1 263 ? -2.360 2.947 -12.977 1.00 89.56 263 ASP A C 1
ATOM 2089 O O . ASP A 1 263 ? -2.053 2.174 -12.052 1.00 89.56 263 ASP A O 1
ATOM 2093 N N . PRO A 1 264 ? -1.637 3.005 -14.113 1.00 92.12 264 PRO A N 1
ATOM 2094 C CA . PRO A 1 264 ? -0.490 2.138 -14.358 1.00 92.12 264 PRO A CA 1
ATOM 2095 C C . PRO A 1 264 ? 0.632 2.286 -13.331 1.00 92.12 264 PRO A C 1
ATOM 2097 O O . PRO A 1 264 ? 1.292 1.296 -13.016 1.00 92.12 264 PRO A O 1
ATOM 2100 N N . PHE A 1 265 ? 0.840 3.486 -12.783 1.00 95.19 265 PHE A N 1
ATOM 2101 C CA . PHE A 1 265 ? 1.882 3.724 -11.790 1.00 95.19 265 PHE A CA 1
ATOM 2102 C C . PHE A 1 265 ? 1.496 3.148 -10.427 1.00 95.19 265 PHE A C 1
ATOM 2104 O O . PHE A 1 265 ? 2.298 2.448 -9.807 1.00 95.19 265 PHE A O 1
ATOM 2111 N N . ILE A 1 266 ? 0.250 3.361 -9.988 1.00 93.00 266 ILE A N 1
ATOM 2112 C CA . ILE A 1 266 ? -0.266 2.739 -8.756 1.00 93.00 266 ILE A CA 1
ATOM 2113 C C . ILE A 1 266 ? -0.158 1.212 -8.855 1.00 93.00 266 ILE A C 1
ATOM 2115 O O . ILE A 1 266 ? 0.355 0.559 -7.945 1.00 93.00 266 ILE A O 1
ATOM 2119 N N . SER A 1 267 ? -0.570 0.648 -9.992 1.00 90.44 267 SER A N 1
ATOM 2120 C CA . SER A 1 267 ? -0.475 -0.791 -10.262 1.00 90.44 267 SER A CA 1
ATOM 2121 C C . SER A 1 267 ? 0.967 -1.294 -10.221 1.00 90.44 267 SER A C 1
ATOM 2123 O O . SER A 1 267 ? 1.229 -2.391 -9.728 1.00 90.44 267 SER A O 1
ATOM 2125 N N . PHE A 1 268 ? 1.912 -0.498 -10.725 1.00 93.88 268 PHE A N 1
ATOM 2126 C CA . PHE A 1 268 ? 3.330 -0.836 -10.711 1.00 93.88 268 PHE A CA 1
ATOM 2127 C C . PHE A 1 268 ? 3.904 -0.863 -9.294 1.00 93.88 268 PHE A C 1
ATOM 2129 O O . PHE A 1 268 ? 4.589 -1.818 -8.939 1.00 93.88 268 PHE A O 1
ATOM 2136 N N . LEU A 1 269 ? 3.580 0.117 -8.448 1.00 94.56 269 LEU A N 1
ATOM 2137 C CA . LEU A 1 269 ? 4.022 0.122 -7.050 1.00 94.56 269 LEU A CA 1
ATOM 2138 C C . LEU A 1 269 ? 3.433 -1.050 -6.251 1.00 94.56 269 LEU A C 1
ATOM 2140 O O . LEU A 1 269 ? 4.159 -1.698 -5.499 1.00 94.56 269 LEU A O 1
ATOM 2144 N N . ILE A 1 270 ? 2.154 -1.382 -6.467 1.00 90.44 270 ILE A N 1
ATOM 2145 C CA . ILE A 1 270 ? 1.530 -2.586 -5.889 1.00 90.44 270 ILE A CA 1
ATOM 2146 C C . ILE A 1 270 ? 2.266 -3.848 -6.358 1.00 90.44 270 ILE A C 1
ATOM 2148 O O . ILE A 1 270 ? 2.592 -4.722 -5.553 1.00 90.44 270 ILE A O 1
ATOM 2152 N N . PHE A 1 271 ? 2.562 -3.936 -7.657 1.00 90.81 271 PHE A N 1
ATOM 2153 C CA . PHE A 1 271 ? 3.328 -5.042 -8.222 1.00 90.81 271 PHE A CA 1
ATOM 2154 C C . PHE A 1 271 ? 4.706 -5.167 -7.555 1.00 90.81 271 PHE A C 1
ATOM 2156 O O . PHE A 1 271 ? 5.091 -6.269 -7.159 1.00 90.81 271 PHE A O 1
ATOM 2163 N N . LEU A 1 272 ? 5.430 -4.058 -7.384 1.00 91.19 272 LEU A N 1
ATOM 2164 C CA . LEU A 1 272 ? 6.745 -4.058 -6.747 1.00 91.19 272 LEU A CA 1
ATOM 2165 C C . LEU A 1 272 ? 6.681 -4.488 -5.276 1.00 91.19 272 LEU A C 1
ATOM 2167 O O . LEU A 1 272 ? 7.528 -5.285 -4.863 1.00 91.19 272 LEU A O 1
ATOM 2171 N N . LYS A 1 273 ? 5.676 -4.019 -4.519 1.00 89.69 273 LYS A N 1
ATOM 2172 C CA . LYS A 1 273 ? 5.441 -4.421 -3.122 1.00 89.69 273 LYS A CA 1
ATOM 2173 C C . LYS A 1 273 ? 5.247 -5.933 -3.007 1.00 89.69 273 LYS A C 1
ATOM 2175 O O . LYS A 1 273 ? 5.970 -6.586 -2.261 1.00 89.69 273 LYS A O 1
ATOM 2180 N N . ASN A 1 274 ? 4.340 -6.500 -3.800 1.00 85.50 274 ASN A N 1
ATOM 2181 C CA . ASN A 1 274 ? 3.977 -7.918 -3.698 1.00 85.50 274 ASN A CA 1
ATOM 2182 C C . ASN A 1 274 ? 5.084 -8.865 -4.166 1.00 85.50 274 ASN A C 1
ATOM 2184 O O . ASN A 1 274 ? 5.204 -9.979 -3.671 1.00 85.50 274 ASN A O 1
ATOM 2188 N N . ASN A 1 275 ? 5.900 -8.432 -5.127 1.00 81.00 275 ASN A N 1
ATOM 2189 C CA . ASN A 1 275 ? 6.977 -9.255 -5.674 1.00 81.00 275 ASN A CA 1
ATOM 2190 C C . ASN A 1 275 ? 8.327 -8.995 -4.982 1.00 81.00 275 ASN A C 1
ATOM 2192 O O . ASN A 1 275 ? 9.365 -9.413 -5.502 1.00 81.00 275 ASN A O 1
ATOM 2196 N N . GLY A 1 276 ? 8.345 -8.251 -3.864 1.00 70.38 276 GLY A N 1
ATOM 2197 C CA . GLY A 1 276 ? 9.562 -7.883 -3.125 1.00 70.38 276 GLY A CA 1
ATOM 2198 C C . GLY A 1 276 ? 10.618 -7.196 -3.997 1.00 70.38 276 GLY A C 1
ATOM 2199 O O . GLY A 1 276 ? 11.822 -7.330 -3.768 1.00 70.38 276 GLY A O 1
ATOM 2200 N N . SER A 1 277 ? 10.183 -6.534 -5.072 1.00 65.69 277 SER A N 1
ATOM 2201 C CA . SER A 1 277 ? 11.037 -6.300 -6.232 1.00 65.69 277 SER A CA 1
ATOM 2202 C C . SER A 1 277 ? 12.000 -5.136 -6.069 1.00 65.69 277 SER A C 1
ATOM 2204 O O . SER A 1 277 ? 12.882 -5.047 -6.889 1.00 65.69 277 SER A O 1
ATOM 2206 N N . LEU A 1 278 ? 11.948 -4.306 -5.024 1.00 69.88 278 LEU A N 1
ATOM 2207 C CA . LEU A 1 278 ? 13.028 -3.337 -4.735 1.00 69.88 278 LEU A CA 1
ATOM 2208 C C . LEU A 1 278 ? 13.830 -3.664 -3.465 1.00 69.88 278 LEU A C 1
ATOM 2210 O O . LEU A 1 278 ? 14.607 -2.837 -3.000 1.00 69.88 278 LEU A O 1
ATOM 2214 N N . LEU A 1 279 ? 13.692 -4.885 -2.934 1.00 63.97 279 LEU A N 1
ATOM 2215 C CA . LEU A 1 279 ? 14.489 -5.372 -1.799 1.00 63.97 279 LEU A CA 1
ATOM 2216 C C . LEU A 1 279 ? 15.791 -6.060 -2.241 1.00 63.97 279 LEU A C 1
ATOM 2218 O O . LEU A 1 279 ? 16.691 -6.278 -1.437 1.00 63.97 279 LEU A O 1
ATOM 2222 N N . LYS A 1 280 ? 15.901 -6.430 -3.524 1.00 81.31 280 LYS A N 1
ATOM 2223 C CA . LYS A 1 280 ? 17.063 -7.140 -4.078 1.00 81.31 280 LYS A CA 1
ATOM 2224 C C . LYS A 1 280 ? 17.952 -6.170 -4.855 1.00 81.31 280 LYS A C 1
ATOM 2226 O O . LYS A 1 280 ? 17.457 -5.505 -5.761 1.00 81.31 280 LYS A O 1
ATOM 2231 N N . ALA A 1 281 ? 19.260 -6.178 -4.585 1.00 86.31 281 ALA A N 1
ATOM 2232 C CA . ALA A 1 281 ? 20.249 -5.300 -5.231 1.00 86.31 281 ALA A CA 1
ATOM 2233 C C . ALA A 1 281 ? 20.118 -5.257 -6.765 1.00 86.31 281 ALA A C 1
ATOM 2235 O O . ALA A 1 281 ? 19.965 -4.191 -7.347 1.00 86.31 281 ALA A O 1
ATOM 2236 N N . ARG A 1 282 ? 20.015 -6.425 -7.414 1.00 86.81 282 ARG A N 1
ATOM 2237 C CA . ARG A 1 282 ? 19.850 -6.527 -8.876 1.00 86.81 282 ARG A CA 1
ATOM 2238 C C . ARG A 1 282 ? 18.614 -5.800 -9.417 1.00 86.81 282 ARG A C 1
ATOM 2240 O O . ARG A 1 282 ? 18.595 -5.369 -10.564 1.00 86.81 282 ARG A O 1
ATOM 2247 N N . GLN A 1 283 ? 17.538 -5.738 -8.641 1.00 86.44 283 GLN A N 1
ATOM 2248 C CA . GLN A 1 283 ? 16.335 -5.035 -9.072 1.00 86.44 283 GLN A CA 1
ATOM 2249 C C . GLN A 1 283 ? 16.418 -3.532 -8.802 1.00 86.44 283 GLN A C 1
ATOM 2251 O O . GLN A 1 283 ? 15.854 -2.760 -9.570 1.00 86.44 283 GLN A O 1
ATOM 2256 N N . ILE A 1 284 ? 17.150 -3.125 -7.759 1.00 90.62 284 ILE A N 1
ATOM 2257 C CA . ILE A 1 284 ? 17.500 -1.721 -7.527 1.00 90.62 284 ILE A CA 1
ATOM 2258 C C . ILE A 1 284 ? 18.331 -1.214 -8.706 1.00 90.62 284 ILE A C 1
ATOM 2260 O O . ILE A 1 284 ? 17.956 -0.215 -9.301 1.00 90.62 284 ILE A O 1
ATOM 2264 N N . GLU A 1 285 ? 19.373 -1.940 -9.117 1.00 91.69 285 GLU A N 1
ATOM 2265 C CA . GLU A 1 285 ? 20.198 -1.588 -10.285 1.00 91.69 285 GLU A CA 1
ATOM 2266 C C . GLU A 1 285 ? 19.351 -1.431 -11.555 1.00 91.69 285 GLU A C 1
ATOM 2268 O O . GLU A 1 285 ? 19.436 -0.417 -12.242 1.00 91.69 285 GLU A O 1
ATOM 2273 N N . LYS A 1 286 ? 18.460 -2.393 -11.833 1.00 91.88 286 LYS A N 1
ATOM 2274 C CA . LYS A 1 286 ? 17.522 -2.303 -12.966 1.00 91.88 286 LYS A CA 1
ATOM 2275 C C . LYS A 1 286 ? 16.598 -1.091 -12.872 1.00 91.88 286 LYS A C 1
ATOM 2277 O O . LYS A 1 286 ? 16.296 -0.471 -13.888 1.00 91.88 286 LYS A O 1
ATOM 2282 N N . ALA A 1 287 ? 16.097 -0.781 -11.679 1.00 93.25 287 ALA A N 1
ATOM 2283 C CA . ALA A 1 287 ? 15.256 0.389 -11.470 1.00 93.25 287 ALA A CA 1
ATOM 2284 C C . ALA A 1 287 ? 16.055 1.683 -11.677 1.00 93.25 287 ALA A C 1
ATOM 2286 O O . ALA A 1 287 ? 15.570 2.583 -12.355 1.00 93.25 287 ALA A O 1
ATOM 2287 N N . GLN A 1 288 ? 17.296 1.745 -11.197 1.00 95.56 288 GLN A N 1
ATOM 2288 C CA . GLN A 1 288 ? 18.184 2.889 -11.398 1.00 95.56 288 GLN A CA 1
ATOM 2289 C C . GLN A 1 288 ? 18.521 3.090 -12.877 1.00 95.56 288 GLN A C 1
ATOM 2291 O O . GLN A 1 288 ? 18.491 4.222 -13.350 1.00 95.56 288 GLN A O 1
ATOM 2296 N N . GLU A 1 289 ? 18.762 2.015 -13.630 1.00 95.56 289 GLU A N 1
ATOM 2297 C CA . GLU A 1 289 ? 18.995 2.080 -15.078 1.00 95.56 289 GLU A CA 1
ATOM 2298 C C . GLU A 1 289 ? 17.777 2.638 -15.834 1.00 95.56 289 GLU A C 1
ATOM 2300 O O . GLU A 1 289 ? 17.918 3.381 -16.806 1.00 95.56 289 GLU A O 1
ATOM 2305 N N . LEU A 1 290 ? 16.567 2.276 -15.402 1.00 94.56 290 LEU A N 1
ATOM 2306 C CA . LEU A 1 290 ? 15.333 2.624 -16.107 1.00 94.56 290 LEU A CA 1
ATOM 2307 C C . LEU A 1 290 ? 14.741 3.972 -15.706 1.00 94.56 290 LEU A C 1
ATOM 2309 O O . LEU A 1 290 ? 14.219 4.681 -16.563 1.00 94.56 290 LEU A O 1
ATOM 2313 N N . PHE A 1 291 ? 14.779 4.300 -14.420 1.00 95.25 291 PHE A N 1
ATOM 2314 C CA . PHE A 1 291 ? 14.108 5.467 -13.851 1.00 95.25 291 PHE A CA 1
ATOM 2315 C C . PHE A 1 291 ? 15.091 6.510 -13.308 1.00 95.25 291 PHE A C 1
ATOM 2317 O O . PHE A 1 291 ? 14.681 7.618 -12.972 1.00 95.25 291 PHE A O 1
ATOM 2324 N N . GLY A 1 292 ? 16.376 6.175 -13.199 1.00 96.19 292 GLY A N 1
ATOM 2325 C CA . GLY A 1 292 ? 17.369 6.986 -12.506 1.00 96.19 292 GLY A CA 1
ATOM 2326 C C . GLY A 1 292 ? 17.402 6.727 -10.998 1.00 96.19 292 GLY A C 1
ATOM 2327 O O . GLY A 1 292 ? 16.482 6.159 -10.395 1.00 96.19 292 GLY A O 1
ATOM 2328 N N . GLU A 1 293 ? 18.493 7.162 -10.369 1.00 96.00 293 GLU A N 1
ATOM 2329 C CA . GLU A 1 293 ? 18.741 6.962 -8.939 1.00 96.00 293 GLU A CA 1
ATOM 2330 C C . GLU A 1 293 ? 17.674 7.631 -8.067 1.00 96.00 293 GLU A C 1
ATOM 2332 O O . GLU A 1 293 ? 17.099 6.994 -7.186 1.00 96.00 293 GLU A O 1
ATOM 2337 N N . GLN A 1 294 ? 17.355 8.895 -8.354 1.00 96.00 294 GLN A N 1
ATOM 2338 C CA . GLN A 1 294 ? 16.406 9.674 -7.558 1.00 96.00 294 GLN A CA 1
ATOM 2339 C C . GLN A 1 294 ? 14.994 9.072 -7.590 1.00 96.00 294 GLN A C 1
ATOM 2341 O O . GLN A 1 294 ? 14.345 8.970 -6.551 1.00 96.00 294 GLN A O 1
ATOM 2346 N N . ALA A 1 295 ? 14.529 8.612 -8.755 1.00 96.69 295 ALA A N 1
ATOM 2347 C CA . ALA A 1 295 ? 13.200 8.019 -8.885 1.00 96.69 295 ALA A CA 1
ATOM 2348 C C . ALA A 1 295 ? 13.139 6.650 -8.217 1.00 96.69 295 ALA A C 1
ATOM 2350 O O . ALA A 1 295 ? 12.141 6.311 -7.583 1.00 96.69 295 ALA A O 1
ATOM 2351 N N . THR A 1 296 ? 14.229 5.887 -8.307 1.00 95.94 296 THR A N 1
ATOM 2352 C CA . THR A 1 296 ? 14.367 4.618 -7.590 1.00 95.94 296 THR A CA 1
ATOM 2353 C C . THR A 1 296 ? 14.302 4.827 -6.087 1.00 95.94 296 THR A C 1
ATOM 2355 O O . THR A 1 296 ? 13.531 4.140 -5.421 1.00 95.94 296 THR A O 1
ATOM 2358 N N . ARG A 1 297 ? 15.024 5.819 -5.557 1.00 95.25 297 ARG A N 1
ATOM 2359 C CA . ARG A 1 297 ? 14.979 6.167 -4.134 1.00 95.25 297 ARG A CA 1
ATOM 2360 C C . ARG A 1 297 ? 13.582 6.607 -3.699 1.00 95.25 297 ARG A C 1
ATOM 2362 O O . ARG A 1 297 ? 13.069 6.101 -2.711 1.00 95.25 297 ARG A O 1
ATOM 2369 N N . ALA A 1 298 ? 12.920 7.450 -4.489 1.00 96.62 298 ALA A N 1
ATOM 2370 C CA . ALA A 1 298 ? 11.539 7.848 -4.227 1.00 96.62 298 ALA A CA 1
ATOM 2371 C C . ALA A 1 298 ? 10.574 6.645 -4.212 1.00 96.62 298 ALA A C 1
ATOM 2373 O O . ALA A 1 298 ? 9.707 6.558 -3.345 1.00 96.62 298 ALA A O 1
ATOM 2374 N N . MET A 1 299 ? 10.733 5.683 -5.130 1.00 96.31 299 MET A N 1
ATOM 2375 C CA . MET A 1 299 ? 9.958 4.437 -5.106 1.00 96.31 299 MET A CA 1
ATOM 2376 C C . MET A 1 299 ? 10.273 3.581 -3.874 1.00 96.31 299 MET A C 1
ATOM 2378 O O . MET A 1 299 ? 9.352 3.007 -3.302 1.00 96.31 299 MET A O 1
ATOM 2382 N N . GLN A 1 300 ? 11.532 3.503 -3.439 1.00 94.69 300 GLN A N 1
ATOM 2383 C CA . GLN A 1 300 ? 11.903 2.800 -2.206 1.00 94.69 300 GLN A CA 1
ATOM 2384 C C . GLN A 1 300 ? 11.255 3.440 -0.976 1.00 94.69 300 GLN A C 1
ATOM 2386 O O . GLN A 1 300 ? 10.669 2.718 -0.172 1.00 94.69 300 GLN A O 1
ATOM 2391 N N . ASP A 1 301 ? 11.277 4.770 -0.873 1.00 93.94 301 ASP A N 1
ATOM 2392 C CA . ASP A 1 301 ? 10.634 5.504 0.222 1.00 93.94 301 ASP A CA 1
ATOM 2393 C C . ASP A 1 301 ? 9.120 5.251 0.249 1.00 93.94 301 ASP A C 1
ATOM 2395 O O . ASP A 1 301 ? 8.542 5.026 1.316 1.00 93.94 301 ASP A O 1
ATOM 2399 N N . ILE A 1 302 ? 8.478 5.220 -0.927 1.00 95.38 302 ILE A N 1
ATOM 2400 C CA . ILE A 1 302 ? 7.063 4.855 -1.059 1.00 95.38 302 ILE A CA 1
ATOM 2401 C C . ILE A 1 302 ? 6.827 3.414 -0.608 1.00 95.38 302 ILE A C 1
ATOM 2403 O O . ILE A 1 302 ? 5.909 3.172 0.165 1.00 95.38 302 ILE A O 1
ATOM 2407 N N . LEU A 1 303 ? 7.625 2.450 -1.069 1.00 93.38 303 LEU A N 1
ATOM 2408 C CA . LEU A 1 303 ? 7.425 1.038 -0.732 1.00 93.38 303 LEU A CA 1
ATOM 2409 C C . LEU A 1 303 ? 7.663 0.752 0.755 1.00 93.38 303 LEU A C 1
ATOM 2411 O O . LEU A 1 303 ? 6.940 -0.057 1.332 1.00 93.38 303 LEU A O 1
ATOM 2415 N N . ALA A 1 304 ? 8.627 1.435 1.373 1.00 91.75 304 ALA A N 1
ATOM 2416 C CA . ALA A 1 304 ? 8.890 1.346 2.806 1.00 91.75 304 ALA A CA 1
ATOM 2417 C C . ALA A 1 304 ? 7.733 1.904 3.652 1.00 91.75 304 ALA A C 1
ATOM 2419 O O . ALA A 1 304 ? 7.522 1.449 4.768 1.00 91.75 304 ALA A O 1
ATOM 2420 N N . ASN A 1 305 ? 6.964 2.855 3.113 1.00 93.75 305 ASN A N 1
ATOM 2421 C CA . ASN A 1 305 ? 5.835 3.503 3.788 1.00 93.75 305 ASN A CA 1
ATOM 2422 C C . ASN A 1 305 ? 4.548 3.331 2.970 1.00 93.75 305 ASN A C 1
ATOM 2424 O O . ASN A 1 305 ? 3.784 4.277 2.763 1.00 93.75 305 ASN A O 1
ATOM 2428 N N . PHE A 1 306 ? 4.348 2.135 2.416 1.00 93.44 306 PHE A N 1
ATOM 2429 C CA . PHE A 1 306 ? 3.343 1.933 1.377 1.00 93.44 306 PHE A CA 1
ATOM 2430 C C . PHE A 1 306 ? 1.921 2.192 1.871 1.00 93.44 306 PHE A C 1
ATOM 2432 O O . PHE A 1 306 ? 1.126 2.767 1.134 1.00 93.44 306 PHE A O 1
ATOM 2439 N N . ASP A 1 307 ? 1.598 1.779 3.096 1.00 91.62 307 ASP A N 1
ATOM 2440 C CA . ASP A 1 307 ? 0.242 1.909 3.636 1.00 91.62 307 ASP A CA 1
ATOM 2441 C C . ASP A 1 307 ? -0.112 3.383 3.869 1.00 91.62 307 ASP A C 1
ATOM 2443 O O . ASP A 1 307 ? -1.184 3.845 3.464 1.00 91.62 307 ASP A O 1
ATOM 2447 N N . ASP A 1 308 ? 0.840 4.150 4.403 1.00 94.81 308 ASP A N 1
ATOM 2448 C CA . ASP A 1 308 ? 0.765 5.607 4.489 1.00 94.81 308 ASP A CA 1
ATOM 2449 C C . ASP A 1 308 ? 0.580 6.234 3.105 1.00 94.81 308 ASP A C 1
ATOM 2451 O O . ASP A 1 308 ? -0.370 6.988 2.880 1.00 94.81 308 ASP A O 1
ATOM 2455 N N . TRP A 1 309 ? 1.457 5.905 2.152 1.00 95.75 309 TRP A N 1
ATOM 2456 C CA . TRP A 1 309 ? 1.407 6.457 0.799 1.00 95.75 309 TRP A CA 1
ATOM 2457 C C . TRP A 1 309 ? 0.067 6.170 0.115 1.00 95.75 309 TRP A C 1
ATOM 2459 O O . TRP A 1 309 ? -0.541 7.081 -0.456 1.00 95.75 309 TRP A O 1
ATOM 2469 N N . TYR A 1 310 ? -0.412 4.929 0.195 1.00 93.19 310 TYR A N 1
ATOM 2470 C CA . TYR A 1 310 ? -1.654 4.501 -0.437 1.00 93.19 310 TYR A CA 1
ATOM 2471 C C . TYR A 1 310 ? -2.849 5.263 0.139 1.00 93.19 310 TYR A C 1
ATOM 2473 O O . TYR A 1 310 ? -3.669 5.804 -0.608 1.00 93.19 310 TYR A O 1
ATOM 2481 N N . TYR A 1 311 ? -2.908 5.402 1.465 1.00 93.06 311 TYR A N 1
ATOM 2482 C CA . TYR A 1 311 ? -3.930 6.207 2.121 1.00 93.06 311 TYR A CA 1
ATOM 2483 C C . TYR A 1 311 ? -3.901 7.673 1.657 1.00 93.06 311 TYR A C 1
ATOM 2485 O O . TYR A 1 311 ? -4.928 8.222 1.250 1.00 93.06 311 TYR A O 1
ATOM 2493 N N . ILE A 1 312 ? -2.723 8.300 1.655 1.00 92.00 312 ILE A N 1
ATOM 2494 C CA . ILE A 1 312 ? -2.557 9.728 1.342 1.00 92.00 312 ILE A CA 1
ATOM 2495 C C . ILE A 1 312 ? -2.859 10.040 -0.124 1.00 92.00 312 ILE A C 1
ATOM 2497 O O . ILE A 1 312 ? -3.455 11.076 -0.428 1.00 92.00 312 ILE A O 1
ATOM 2501 N N . VAL A 1 313 ? -2.374 9.205 -1.040 1.00 87.88 313 VAL A N 1
ATOM 2502 C CA . VAL A 1 313 ? -2.346 9.531 -2.470 1.00 87.88 313 VAL A CA 1
ATOM 2503 C C . VAL A 1 313 ? -3.484 8.873 -3.231 1.00 87.88 313 VAL A C 1
ATOM 2505 O O . VAL A 1 313 ? -4.018 9.478 -4.156 1.00 87.88 313 VAL A O 1
ATOM 2508 N N . VAL A 1 314 ? -3.882 7.662 -2.849 1.00 82.81 314 VAL A N 1
ATOM 2509 C CA . VAL A 1 314 ? -4.924 6.922 -3.565 1.00 82.81 314 VAL A CA 1
ATOM 2510 C C . VAL A 1 314 ? -6.281 7.178 -2.926 1.00 82.81 314 VAL A C 1
ATOM 2512 O O . VAL A 1 314 ? -7.211 7.608 -3.606 1.00 82.81 314 VAL A O 1
ATOM 2515 N N . LEU A 1 315 ? -6.395 6.972 -1.615 1.00 83.44 315 LEU A N 1
ATOM 2516 C CA . LEU A 1 315 ? -7.693 6.996 -0.939 1.00 83.44 315 LEU A CA 1
ATOM 2517 C C . LEU A 1 315 ? -8.181 8.413 -0.631 1.00 83.44 315 LEU A C 1
ATOM 2519 O O . LEU A 1 315 ? -9.341 8.732 -0.891 1.00 83.44 315 LEU A O 1
ATOM 2523 N N . GLN A 1 316 ? -7.317 9.293 -0.121 1.00 79.56 316 GLN A N 1
ATOM 2524 C CA . GLN A 1 316 ? -7.724 10.674 0.158 1.00 79.56 316 GLN A CA 1
ATOM 2525 C C . GLN A 1 316 ? -8.012 11.475 -1.118 1.00 79.56 316 GLN A C 1
ATOM 2527 O O . GLN A 1 316 ? -8.969 12.245 -1.140 1.00 79.56 316 GLN A O 1
ATOM 2532 N N . ALA A 1 317 ? -7.248 11.267 -2.195 1.00 73.25 317 ALA A N 1
ATOM 2533 C CA . ALA A 1 317 ? -7.457 11.983 -3.458 1.00 73.25 317 ALA A CA 1
ATOM 2534 C C . ALA A 1 317 ? -8.795 11.637 -4.139 1.00 73.25 317 ALA A C 1
ATOM 2536 O O . ALA A 1 317 ? -9.348 12.458 -4.872 1.00 73.25 317 ALA A O 1
ATOM 2537 N N . GLN A 1 318 ? -9.336 10.439 -3.890 1.00 72.12 318 GLN A N 1
ATOM 2538 C CA . GLN A 1 318 ? -10.661 10.046 -4.376 1.00 72.12 318 GLN A CA 1
ATOM 2539 C C . GLN A 1 318 ? -11.796 10.790 -3.667 1.00 72.12 318 GLN A C 1
ATOM 2541 O O . GLN A 1 318 ? -12.838 10.988 -4.274 1.00 72.12 318 GLN A O 1
ATOM 2546 N N . LYS A 1 319 ? -11.610 11.230 -2.415 1.00 67.94 319 LYS A N 1
ATOM 2547 C CA . LYS A 1 319 ? -12.649 11.951 -1.657 1.00 67.94 319 LYS A CA 1
ATOM 2548 C C . LYS A 1 319 ? -12.834 13.403 -2.091 1.00 67.94 319 LYS A C 1
ATOM 2550 O O . LYS A 1 319 ? -13.848 14.005 -1.770 1.00 67.94 319 LYS A O 1
ATOM 2555 N N . THR A 1 320 ? -11.832 13.981 -2.745 1.00 58.44 320 THR A N 1
ATOM 2556 C CA . THR A 1 320 ? -11.858 15.374 -3.217 1.00 58.44 320 THR A CA 1
ATOM 2557 C C . THR A 1 320 ? -12.429 15.527 -4.628 1.00 58.44 320 THR A C 1
ATOM 2559 O O . THR A 1 320 ? -12.436 16.639 -5.148 1.00 58.44 320 THR A O 1
ATOM 2562 N N . ARG A 1 321 ? -12.841 14.426 -5.265 1.00 47.41 321 ARG A N 1
ATOM 2563 C CA . ARG A 1 321 ? -13.513 14.408 -6.569 1.00 47.41 321 ARG A CA 1
ATOM 2564 C C . ARG A 1 321 ? -14.994 14.137 -6.373 1.00 47.41 321 ARG A C 1
ATOM 2566 O O . ARG A 1 321 ? -15.772 14.736 -7.141 1.00 47.41 321 ARG A O 1
#

Radius of gyration: 33.81 Å; Cα contacts (8 Å, |Δi|>4): 270; chains: 1; bounding box: 81×68×142 Å

Foldseek 3Di:
DDDDDDDPDPPPPVVVVPVPPPDPPPPQPPPPLQPQQKWFQFPVRDIFRWAFDDDDPFKTATGGPQVVVCLVQPRMDGLNRTQWMWGADPNDTDTDRPVVCCCVPPVVVVVVVVPPDPDPDDDDDDDDDDDDDDDDDDDDDDDDDDDDDDDDDDPDDPDDDPPDPPDPDDPDDLLVVLVVCLVQLCLLVLVVVQVVCVVVVNHDDPVSVSNNVSNVVHPSLVVLLVLLVVLCVLLVVLCCVLCVVPVVLCCVLQVDDARPPDDRSLSVLSSCLVVVQLVDPSSLVSCCVRRNNSSSVSSVSCSSNVSSSCSSPPVVVVVVD

pLDDT: mean 75.72, std 22.87, range [33.06, 97.44]

Nearest PDB structures (foldseek):
  5dy9-assembly1_F  TM=7.698E-01  e=4.658E-01  Methanocaldococcus jannaschii DSM 2661
  4x9c-assembly1_C  TM=8.161E-01  e=7.853E-01  Methanocaldococcus jannaschii

Solvent-accessible surface area (backbone atoms only — not comparable to full-atom values): 19746 Å² total; per-residue (Å²): 139,79,92,80,80,88,82,91,78,74,86,70,73,69,68,67,77,73,73,80,81,82,79,87,68,84,74,67,83,82,81,76,64,86,76,47,56,25,28,45,28,30,69,88,69,51,73,44,47,19,43,75,75,50,75,55,101,59,35,38,29,33,49,42,76,45,59,73,55,23,70,75,56,44,55,48,43,54,48,91,50,45,58,30,37,29,38,56,53,98,91,39,73,49,73,31,50,59,65,61,44,45,55,65,66,52,57,54,51,56,65,58,65,74,62,70,72,85,71,81,77,82,84,77,82,87,80,89,88,83,89,88,82,90,86,90,84,85,86,85,90,85,85,82,91,86,78,85,91,86,89,79,94,69,95,71,82,79,71,77,73,77,78,74,73,80,76,76,78,74,80,80,60,37,55,64,50,26,51,51,36,44,74,70,28,43,45,25,48,55,54,49,51,52,54,51,36,45,76,70,71,45,76,73,52,73,67,53,47,48,33,55,48,30,37,73,66,33,64,68,44,56,50,50,51,52,51,44,53,50,27,46,54,51,26,47,54,42,46,49,55,45,48,76,76,40,50,67,55,49,28,70,77,72,67,52,75,66,59,93,90,50,61,52,64,62,48,48,54,52,48,35,60,76,64,53,43,72,78,41,71,75,40,41,52,53,36,28,75,70,46,33,62,69,28,37,50,23,47,48,56,37,59,73,25,38,47,28,39,44,35,61,62,55,55,51,55,60,72,79,108

Mean predicted aligned error: 18.41 Å